Protein AF-A0A8H7GVS6-F1 (afdb_monomer)

Structure (mmCIF, N/CA/C/O backbone):
data_AF-A0A8H7GVS6-F1
#
_entry.id   AF-A0A8H7GVS6-F1
#
loop_
_atom_site.group_PDB
_atom_site.id
_atom_site.type_symbol
_atom_site.label_atom_id
_atom_site.label_alt_id
_atom_site.label_comp_id
_atom_site.label_asym_id
_atom_site.label_entity_id
_atom_site.label_seq_id
_atom_site.pdbx_PDB_ins_code
_atom_site.Cartn_x
_atom_site.Cartn_y
_atom_site.Cartn_z
_atom_site.occupancy
_atom_site.B_iso_or_equiv
_atom_site.auth_seq_id
_atom_site.auth_comp_id
_atom_site.auth_asym_id
_atom_site.auth_atom_id
_atom_site.pdbx_PDB_model_num
ATOM 1 N N . MET A 1 1 ? -31.051 3.381 -13.569 1.00 32.22 1 MET A N 1
ATOM 2 C CA . MET A 1 1 ? -29.712 3.856 -13.158 1.00 32.22 1 MET A CA 1
ATOM 3 C C . MET A 1 1 ? -29.389 3.150 -11.862 1.00 32.22 1 MET A C 1
ATOM 5 O O . MET A 1 1 ? -30.072 3.354 -10.869 1.00 32.22 1 MET A O 1
ATOM 9 N N . ASN A 1 2 ? -28.486 2.180 -11.965 1.00 41.03 2 ASN A N 1
ATOM 10 C CA . ASN A 1 2 ? -28.251 1.143 -10.971 1.00 41.03 2 ASN A CA 1
ATOM 11 C C . ASN A 1 2 ? -27.490 1.730 -9.788 1.00 41.03 2 ASN A C 1
ATOM 13 O O . ASN A 1 2 ? -26.269 1.827 -9.841 1.00 41.03 2 ASN A O 1
ATOM 17 N N . SER A 1 3 ? -28.209 2.087 -8.725 1.00 43.69 3 SER A N 1
ATOM 18 C CA . SER A 1 3 ? -27.584 2.165 -7.409 1.00 43.69 3 SER A CA 1
ATOM 19 C C . SER A 1 3 ? -26.985 0.782 -7.140 1.00 43.69 3 SER A C 1
ATOM 21 O O . SER A 1 3 ? -27.691 -0.231 -7.218 1.00 43.69 3 SER A O 1
ATOM 23 N N . SER A 1 4 ? -25.666 0.710 -6.981 1.00 57.22 4 SER A N 1
ATOM 24 C CA . SER A 1 4 ? -24.998 -0.445 -6.394 1.00 57.22 4 SER A CA 1
ATOM 25 C C . SER A 1 4 ? -25.657 -0.672 -5.040 1.00 57.22 4 SER A C 1
ATOM 27 O O . SER A 1 4 ? -25.576 0.208 -4.183 1.00 57.22 4 SER A O 1
ATOM 29 N N . ASP A 1 5 ? -26.380 -1.779 -4.876 1.00 66.31 5 ASP A N 1
ATOM 30 C CA . ASP A 1 5 ? -27.101 -2.036 -3.636 1.00 66.31 5 ASP A CA 1
ATOM 31 C C . ASP A 1 5 ? -26.102 -2.054 -2.488 1.00 66.31 5 ASP A C 1
ATOM 33 O O . ASP A 1 5 ? -25.291 -2.974 -2.374 1.00 66.31 5 ASP A O 1
ATOM 37 N N . TYR A 1 6 ? -26.167 -1.029 -1.639 1.00 75.25 6 TYR A N 1
ATOM 38 C CA . TYR A 1 6 ? -25.319 -0.896 -0.458 1.00 75.25 6 TYR A CA 1
ATOM 39 C C . TYR A 1 6 ? -25.361 -2.169 0.403 1.00 75.25 6 TYR A C 1
ATOM 41 O O . TYR A 1 6 ? -24.390 -2.520 1.060 1.00 75.25 6 TYR A O 1
ATOM 49 N N . ARG A 1 7 ? -26.476 -2.909 0.356 1.00 76.19 7 ARG A N 1
ATOM 50 C CA . ARG A 1 7 ? -26.654 -4.189 1.050 1.00 76.19 7 ARG A CA 1
ATOM 51 C C . ARG A 1 7 ? -25.765 -5.298 0.484 1.00 76.19 7 ARG A C 1
ATOM 53 O O . ARG A 1 7 ? -25.192 -6.057 1.256 1.00 76.19 7 ARG A O 1
ATOM 60 N N . VAL A 1 8 ? -25.621 -5.380 -0.840 1.00 82.06 8 VAL A N 1
ATOM 61 C CA . VAL A 1 8 ? -24.754 -6.372 -1.500 1.00 82.06 8 VAL A CA 1
ATOM 62 C C . VAL A 1 8 ? -23.295 -6.083 -1.171 1.00 82.06 8 VAL A C 1
ATOM 64 O O . VAL A 1 8 ? -22.562 -6.985 -0.770 1.00 82.06 8 VAL A O 1
ATOM 67 N N . THR A 1 9 ? -22.880 -4.819 -1.280 1.00 83.06 9 THR A N 1
ATOM 68 C CA . THR A 1 9 ? -21.511 -4.420 -0.940 1.00 83.06 9 THR A CA 1
ATOM 69 C C . THR A 1 9 ? -21.231 -4.573 0.551 1.00 83.06 9 THR A C 1
ATOM 71 O O . THR A 1 9 ? -20.144 -5.026 0.895 1.00 83.06 9 THR A O 1
ATOM 74 N N . ALA A 1 10 ? -22.189 -4.289 1.437 1.00 83.88 10 ALA A N 1
ATOM 75 C CA . ALA A 1 10 ? -22.044 -4.507 2.876 1.00 83.88 10 ALA A CA 1
ATOM 76 C C . ALA A 1 10 ? -21.877 -5.993 3.224 1.00 83.88 10 ALA A C 1
ATOM 78 O O . ALA A 1 10 ? -20.929 -6.335 3.922 1.00 83.88 10 ALA A O 1
ATOM 79 N N . LEU A 1 11 ? -22.722 -6.878 2.681 1.00 85.44 11 LEU A N 1
ATOM 80 C CA . LEU A 1 11 ? -22.615 -8.324 2.914 1.00 85.44 11 LEU A CA 1
ATOM 81 C C . LEU A 1 11 ? -21.298 -8.900 2.383 1.00 85.44 11 LEU A C 1
ATOM 83 O O . LEU A 1 11 ? -20.668 -9.715 3.050 1.00 85.44 11 LEU A O 1
ATOM 87 N N . LEU A 1 12 ? -20.860 -8.469 1.197 1.00 87.19 12 LEU A N 1
ATOM 88 C CA . LEU A 1 12 ? -19.570 -8.882 0.641 1.00 87.19 12 LEU A CA 1
ATOM 89 C C . LEU A 1 12 ? -18.402 -8.356 1.476 1.00 87.19 12 LEU A C 1
ATOM 91 O O . LEU A 1 12 ? -17.463 -9.098 1.737 1.00 87.19 12 LEU A O 1
ATOM 95 N N . THR A 1 13 ? -18.469 -7.102 1.922 1.00 89.38 13 THR A N 1
ATOM 96 C CA . THR A 1 13 ? -17.425 -6.499 2.764 1.00 89.38 13 THR A CA 1
ATOM 97 C C . THR A 1 13 ? -17.342 -7.194 4.118 1.00 89.38 13 THR A C 1
ATOM 99 O O . THR A 1 13 ? -16.250 -7.456 4.611 1.00 89.38 13 THR A O 1
ATOM 102 N N . GLU A 1 14 ? -18.485 -7.544 4.703 1.00 89.06 14 GLU A N 1
ATOM 103 C CA . GLU A 1 14 ? -18.545 -8.312 5.942 1.00 89.06 14 GLU A CA 1
ATOM 104 C C . GLU A 1 14 ? -17.988 -9.728 5.751 1.00 89.06 14 GLU A C 1
ATOM 106 O O . GLU A 1 14 ? -17.218 -10.207 6.580 1.00 89.06 14 GLU A O 1
ATOM 111 N N . HIS A 1 15 ? -18.321 -10.385 4.636 1.00 88.19 15 HIS A N 1
ATOM 112 C CA . HIS A 1 15 ? -17.816 -11.719 4.327 1.00 88.19 15 HIS A CA 1
ATOM 113 C C . HIS A 1 15 ? -16.299 -11.756 4.121 1.00 88.19 15 HIS A C 1
ATOM 115 O O . HIS A 1 15 ? -15.624 -12.651 4.627 1.00 88.19 15 HIS A O 1
ATOM 121 N N . LEU A 1 16 ? -15.780 -10.809 3.339 1.00 88.75 16 LEU A N 1
ATOM 122 C CA . LEU A 1 16 ? -14.371 -10.740 2.960 1.00 88.75 16 LEU A CA 1
ATOM 123 C C . LEU A 1 16 ? -13.507 -10.123 4.069 1.00 88.75 16 LEU A C 1
ATOM 125 O O . LEU A 1 16 ? -12.308 -10.380 4.128 1.00 88.75 16 LEU A O 1
ATOM 129 N N . GLY A 1 17 ? -14.102 -9.312 4.947 1.00 90.19 17 GLY A N 1
ATOM 130 C CA . GLY A 1 17 ? -13.394 -8.518 5.953 1.00 90.19 17 GLY A CA 1
ATOM 131 C C . GLY A 1 17 ? -12.725 -7.256 5.391 1.00 90.19 17 GLY A C 1
ATOM 132 O O . GLY A 1 17 ? -12.096 -6.511 6.138 1.00 90.19 17 GLY A O 1
ATOM 133 N N . PHE A 1 18 ? -12.861 -7.001 4.090 1.00 90.88 18 PHE A N 1
ATOM 134 C CA . PHE A 1 18 ? -12.362 -5.823 3.387 1.00 90.88 18 PHE A CA 1
ATOM 135 C C . PHE A 1 18 ? -13.291 -5.492 2.213 1.00 90.88 18 PHE A C 1
ATOM 137 O O . PHE A 1 18 ? -14.080 -6.329 1.769 1.00 90.88 18 PHE A O 1
ATOM 144 N N . ALA A 1 19 ? -13.219 -4.261 1.704 1.00 89.25 19 ALA A N 1
ATOM 145 C CA . ALA A 1 19 ? -14.061 -3.845 0.590 1.00 89.25 19 ALA A CA 1
ATOM 146 C C . ALA A 1 19 ? -13.620 -4.545 -0.713 1.00 89.25 19 ALA A C 1
ATOM 148 O O . ALA A 1 19 ? -12.434 -4.507 -1.035 1.00 89.25 19 ALA A O 1
ATOM 149 N N . PRO A 1 20 ? -14.541 -5.116 -1.514 1.00 88.12 20 PRO A N 1
ATOM 150 C CA . PRO A 1 20 ? -14.215 -5.755 -2.795 1.00 88.12 20 PRO A CA 1
ATOM 151 C C . PRO A 1 20 ? -13.340 -4.908 -3.732 1.00 88.12 20 PRO A C 1
ATOM 153 O O . PRO A 1 20 ? -12.477 -5.448 -4.417 1.00 88.12 20 PRO A O 1
ATOM 156 N N . LEU A 1 21 ? -13.538 -3.584 -3.723 1.00 89.69 21 LEU A N 1
ATOM 157 C CA . LEU A 1 21 ? -12.748 -2.631 -4.506 1.00 89.69 21 LEU A CA 1
ATOM 158 C C . LEU A 1 21 ? -11.259 -2.661 -4.124 1.00 89.69 21 LEU A C 1
ATOM 160 O O . LEU A 1 21 ? -10.405 -2.651 -5.000 1.00 89.69 21 LEU A O 1
ATOM 164 N N . THR A 1 22 ? -10.947 -2.819 -2.834 1.00 92.81 22 THR A N 1
ATOM 165 C CA . THR A 1 22 ? -9.567 -2.870 -2.332 1.00 92.81 22 THR A CA 1
ATOM 166 C C . THR A 1 22 ? -8.775 -4.028 -2.935 1.00 92.81 22 THR A C 1
ATOM 168 O O . THR A 1 22 ? -7.603 -3.859 -3.251 1.00 92.81 22 THR A O 1
ATOM 171 N N . LEU A 1 23 ? -9.403 -5.190 -3.152 1.00 92.00 23 LEU A N 1
ATOM 172 C CA . LEU A 1 23 ? -8.735 -6.321 -3.804 1.00 92.00 23 LEU A CA 1
ATOM 173 C C . LEU A 1 23 ? -8.336 -5.984 -5.242 1.00 92.00 23 LEU A C 1
ATOM 175 O O . LEU A 1 23 ? -7.246 -6.342 -5.682 1.00 92.00 23 LEU A O 1
ATOM 179 N N . VAL A 1 24 ? -9.227 -5.323 -5.979 1.00 93.25 24 VAL A N 1
ATOM 180 C CA . VAL A 1 24 ? -8.963 -4.936 -7.365 1.00 93.25 24 VAL A CA 1
ATOM 181 C C . VAL A 1 24 ? -7.849 -3.891 -7.414 1.00 93.25 24 VAL A C 1
ATOM 183 O O . VAL A 1 24 ? -6.899 -4.068 -8.176 1.00 93.25 24 VAL A O 1
ATOM 186 N N . ASP A 1 25 ? -7.905 -2.882 -6.542 1.00 94.50 25 ASP A N 1
ATOM 187 C CA . ASP A 1 25 ? -6.867 -1.854 -6.421 1.00 94.50 25 ASP A CA 1
ATOM 188 C C . ASP A 1 25 ? -5.493 -2.469 -6.114 1.00 94.50 25 ASP A C 1
ATOM 190 O O . ASP A 1 25 ? -4.489 -2.117 -6.732 1.00 94.50 25 ASP A O 1
ATOM 194 N N . GLU A 1 26 ? -5.420 -3.420 -5.177 1.00 95.94 26 GLU A N 1
ATOM 195 C CA . GLU A 1 26 ? -4.172 -4.114 -4.844 1.00 95.94 26 GLU A CA 1
ATOM 196 C C . GLU A 1 26 ? -3.611 -4.911 -6.028 1.00 95.94 26 GLU A C 1
ATOM 198 O O . GLU A 1 26 ? -2.398 -4.892 -6.257 1.00 95.94 26 GLU A O 1
ATOM 203 N N . VAL A 1 27 ? -4.470 -5.569 -6.813 1.00 94.50 27 VAL A N 1
ATOM 204 C CA . VAL A 1 27 ? -4.053 -6.290 -8.025 1.00 94.50 27 VAL A CA 1
ATOM 205 C C . VAL A 1 27 ? -3.505 -5.324 -9.076 1.00 94.50 27 VAL A C 1
ATOM 207 O O . VAL A 1 27 ? -2.429 -5.577 -9.618 1.00 94.50 27 VAL A O 1
ATOM 210 N N . ILE A 1 28 ? -4.193 -4.209 -9.338 1.00 93.19 28 ILE A N 1
ATOM 211 C CA . ILE A 1 28 ? -3.740 -3.188 -10.297 1.00 93.19 28 ILE A CA 1
ATOM 212 C C . ILE A 1 28 ? -2.387 -2.614 -9.855 1.00 93.19 28 ILE A C 1
ATOM 214 O O . ILE A 1 28 ? -1.436 -2.572 -10.638 1.00 93.19 28 ILE A O 1
ATOM 218 N N . ASN A 1 29 ? -2.251 -2.268 -8.574 1.00 93.75 29 ASN A N 1
ATOM 219 C CA . ASN A 1 29 ? -1.001 -1.766 -8.007 1.00 93.75 29 ASN A CA 1
ATOM 220 C C . ASN A 1 29 ? 0.149 -2.778 -8.128 1.00 93.75 29 ASN A C 1
ATOM 222 O O . ASN A 1 29 ? 1.278 -2.405 -8.457 1.00 93.75 29 ASN A O 1
ATOM 226 N N . ALA A 1 30 ? -0.119 -4.063 -7.884 1.00 96.44 30 ALA A N 1
ATOM 227 C CA . ALA A 1 30 ? 0.876 -5.119 -8.030 1.00 96.44 30 ALA A CA 1
ATOM 228 C C . ALA A 1 30 ? 1.339 -5.273 -9.486 1.00 96.44 30 ALA A C 1
ATOM 230 O O . ALA A 1 30 ? 2.539 -5.395 -9.736 1.00 96.44 30 ALA A O 1
ATOM 231 N N . VAL A 1 31 ? 0.412 -5.225 -10.445 1.00 94.56 31 VAL A N 1
ATOM 232 C CA . VAL A 1 31 ? 0.726 -5.319 -11.877 1.00 94.56 31 VAL A CA 1
ATOM 233 C C . VAL A 1 31 ? 1.542 -4.118 -12.340 1.00 94.56 31 VAL A C 1
ATOM 235 O O . VAL A 1 31 ? 2.575 -4.313 -12.978 1.00 94.56 31 VAL A O 1
ATOM 238 N N . ASN A 1 32 ? 1.160 -2.902 -11.947 1.00 91.69 32 ASN A N 1
ATOM 239 C CA . ASN A 1 32 ? 1.918 -1.693 -12.269 1.00 91.69 32 ASN A CA 1
ATOM 240 C C . ASN A 1 32 ? 3.337 -1.756 -11.696 1.00 91.69 32 ASN A C 1
ATOM 242 O O . ASN A 1 32 ? 4.308 -1.478 -12.394 1.00 91.69 32 ASN A O 1
ATOM 246 N N . LYS A 1 33 ? 3.493 -2.235 -10.459 1.00 95.25 33 LYS A N 1
ATOM 247 C CA . LYS A 1 33 ? 4.818 -2.440 -9.865 1.00 95.25 33 LYS A CA 1
ATOM 248 C C . LYS A 1 33 ? 5.663 -3.456 -10.639 1.00 95.25 33 LYS A C 1
ATOM 250 O O . LYS A 1 33 ? 6.855 -3.235 -10.830 1.00 95.25 33 LYS A O 1
ATOM 255 N N . ILE A 1 34 ? 5.077 -4.576 -11.065 1.00 95.38 34 ILE A N 1
ATOM 256 C CA . ILE A 1 34 ? 5.784 -5.582 -11.875 1.00 95.38 34 ILE A CA 1
ATOM 257 C C . ILE A 1 34 ? 6.192 -4.990 -13.225 1.00 95.38 34 ILE A C 1
ATOM 259 O O . ILE A 1 34 ? 7.304 -5.247 -13.681 1.00 95.38 34 ILE A O 1
ATOM 263 N N . MET A 1 35 ? 5.317 -4.194 -13.837 1.00 93.81 35 MET A N 1
ATOM 264 C CA . MET A 1 35 ? 5.564 -3.533 -15.111 1.00 93.81 35 MET A CA 1
ATOM 265 C C . MET A 1 35 ? 6.797 -2.623 -15.031 1.00 93.81 35 MET A C 1
ATOM 267 O O . MET A 1 35 ? 7.756 -2.854 -15.765 1.00 93.81 35 MET A O 1
ATOM 271 N N . TYR A 1 36 ? 6.820 -1.676 -14.086 1.00 93.00 36 TYR A N 1
ATOM 272 C CA . TYR A 1 36 ? 7.956 -0.765 -13.904 1.00 93.00 36 TYR A CA 1
ATOM 273 C C . TYR A 1 36 ? 9.249 -1.516 -13.573 1.00 93.00 36 TYR A C 1
ATOM 275 O O . TYR A 1 36 ? 10.266 -1.313 -14.228 1.00 93.00 36 TYR A O 1
ATOM 283 N N . ASN A 1 37 ? 9.195 -2.489 -12.657 1.00 94.94 37 ASN A N 1
ATOM 284 C CA . ASN A 1 37 ? 10.363 -3.315 -12.339 1.00 94.94 37 ASN A CA 1
ATOM 285 C C . ASN A 1 37 ? 10.903 -4.072 -13.567 1.00 94.94 37 ASN A C 1
ATOM 287 O O . ASN A 1 37 ? 12.108 -4.304 -13.675 1.00 94.94 37 ASN A O 1
ATOM 291 N N . CYS A 1 38 ? 10.022 -4.519 -14.468 1.00 94.44 38 CYS A N 1
ATOM 292 C CA . CYS A 1 38 ? 10.429 -5.204 -15.688 1.00 94.44 38 CYS A CA 1
ATOM 293 C C . CYS A 1 38 ? 11.112 -4.246 -16.667 1.00 94.44 38 CYS A C 1
ATOM 295 O O . CYS A 1 38 ? 12.083 -4.650 -17.306 1.00 94.44 38 CYS A O 1
ATOM 297 N N . PHE A 1 39 ? 10.630 -3.006 -16.781 1.00 92.06 39 PHE A N 1
ATOM 298 C CA . PHE A 1 39 ? 11.246 -1.988 -17.630 1.00 92.06 39 PHE A CA 1
ATOM 299 C C . PHE A 1 39 ? 12.616 -1.563 -17.115 1.00 92.06 39 PHE A C 1
ATOM 301 O O . PHE A 1 39 ? 13.572 -1.609 -17.885 1.00 92.06 39 PHE A O 1
ATOM 308 N N . ASP A 1 40 ? 12.750 -1.317 -15.813 1.00 92.6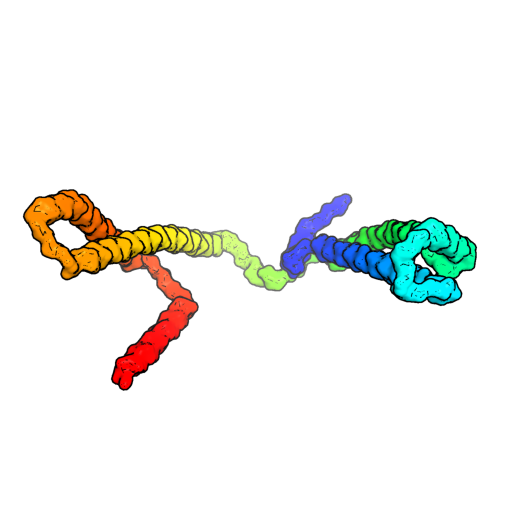9 40 ASP A N 1
ATOM 309 C CA . ASP A 1 40 ? 14.044 -1.022 -15.187 1.00 92.69 40 ASP A CA 1
ATOM 310 C C . ASP A 1 40 ? 15.057 -2.154 -15.439 1.00 92.69 40 ASP A C 1
ATOM 312 O O . ASP A 1 40 ? 16.232 -1.936 -15.761 1.00 92.69 40 ASP A O 1
ATOM 316 N N . ALA A 1 41 ? 14.601 -3.406 -15.314 1.00 94.88 41 ALA A N 1
ATOM 317 C CA . ALA A 1 41 ? 15.425 -4.580 -15.576 1.00 94.88 41 ALA A CA 1
ATOM 318 C C . ALA A 1 41 ? 15.791 -4.720 -17.063 1.00 94.88 41 ALA A C 1
ATOM 320 O O . ALA A 1 41 ? 16.926 -5.095 -17.376 1.00 94.88 41 ALA A O 1
ATOM 321 N N . LEU A 1 42 ? 14.859 -4.419 -17.972 1.00 93.69 42 LEU A N 1
ATOM 322 C CA . LEU A 1 42 ? 15.077 -4.445 -19.418 1.00 93.69 42 LEU A CA 1
ATOM 323 C C . LEU A 1 42 ? 16.097 -3.383 -19.839 1.00 93.69 42 LEU A C 1
ATOM 325 O O . LEU A 1 42 ? 17.056 -3.708 -20.538 1.00 93.69 42 LEU A O 1
ATOM 329 N N . GLU A 1 43 ? 15.941 -2.150 -19.366 1.00 91.56 43 GLU A N 1
ATOM 330 C CA . GLU A 1 43 ? 16.863 -1.043 -19.623 1.00 91.56 43 GLU A CA 1
ATOM 331 C C . GLU A 1 43 ? 18.267 -1.367 -19.098 1.00 91.56 43 GLU A C 1
ATOM 333 O O . GLU A 1 43 ? 19.262 -1.261 -19.819 1.00 91.56 43 GLU A O 1
ATOM 338 N N . THR A 1 44 ? 18.354 -1.879 -17.867 1.00 93.31 44 THR A N 1
ATOM 339 C CA . THR A 1 44 ? 19.619 -2.335 -17.278 1.00 93.31 44 THR A CA 1
ATOM 340 C C . THR A 1 44 ? 20.265 -3.445 -18.113 1.00 93.31 44 THR A C 1
ATOM 342 O O . THR A 1 44 ? 21.486 -3.474 -18.286 1.00 93.31 44 THR A O 1
ATOM 345 N N . PHE A 1 45 ? 19.472 -4.388 -18.625 1.00 94.38 45 PHE A N 1
ATOM 346 C CA . PHE A 1 45 ? 19.964 -5.482 -19.459 1.00 94.38 45 PHE A CA 1
ATOM 347 C C . PHE A 1 45 ? 20.487 -4.989 -20.815 1.00 94.38 45 PHE A C 1
ATOM 349 O O . PHE A 1 45 ? 21.565 -5.412 -21.240 1.00 94.38 45 PHE A O 1
ATOM 356 N N . LEU A 1 46 ? 19.759 -4.085 -21.476 1.00 92.25 46 LEU A N 1
ATOM 357 C CA . LEU A 1 46 ? 20.162 -3.499 -22.756 1.00 92.25 46 LEU A CA 1
ATOM 358 C C . LEU A 1 46 ? 21.434 -2.658 -22.607 1.00 92.25 46 LEU A C 1
ATOM 360 O O . LEU A 1 46 ? 22.366 -2.834 -23.392 1.00 92.25 46 LEU A O 1
ATOM 364 N N . THR A 1 47 ? 21.534 -1.851 -21.548 1.00 90.44 47 THR A N 1
ATOM 365 C CA . THR A 1 47 ? 22.738 -1.063 -21.246 1.00 90.44 47 THR A CA 1
ATOM 366 C C . THR A 1 47 ? 23.945 -1.963 -20.984 1.00 90.44 47 THR A C 1
ATOM 368 O O . THR A 1 47 ? 24.983 -1.789 -21.616 1.00 90.44 47 THR A O 1
ATOM 371 N N . LYS A 1 48 ? 23.801 -3.020 -20.171 1.00 92.06 48 LYS A N 1
ATOM 372 C CA . LYS A 1 48 ? 24.881 -4.005 -19.953 1.00 92.06 48 LYS A CA 1
ATOM 373 C C . LYS A 1 48 ? 25.321 -4.692 -21.243 1.00 92.06 48 LYS A C 1
ATOM 375 O O . LYS A 1 48 ? 26.505 -4.969 -21.432 1.00 92.06 48 LYS A O 1
ATOM 380 N N . ARG A 1 49 ? 24.373 -5.007 -22.129 1.00 90.50 49 ARG A N 1
ATOM 381 C CA . ARG A 1 49 ? 24.675 -5.623 -23.425 1.00 90.50 49 ARG A CA 1
ATOM 382 C C . ARG A 1 49 ? 25.435 -4.659 -24.334 1.00 90.50 49 ARG A C 1
ATOM 384 O O . ARG A 1 49 ? 26.386 -5.094 -24.981 1.00 90.50 49 ARG A O 1
ATOM 391 N N . ARG A 1 50 ? 25.048 -3.383 -24.347 1.00 87.69 50 ARG A N 1
ATOM 392 C CA . ARG A 1 50 ? 25.753 -2.312 -25.057 1.00 87.69 50 ARG A CA 1
ATOM 393 C C . ARG A 1 50 ? 27.173 -2.132 -24.520 1.00 87.69 50 ARG A C 1
ATOM 395 O O . ARG A 1 50 ? 28.118 -2.129 -25.300 1.00 87.69 50 ARG A O 1
ATOM 402 N N . ASP A 1 51 ? 27.345 -2.081 -23.202 1.00 87.62 51 ASP A N 1
ATOM 403 C CA . ASP A 1 51 ? 28.664 -1.948 -22.574 1.00 87.62 51 ASP A CA 1
ATOM 404 C C . ASP A 1 51 ? 29.569 -3.138 -22.939 1.00 87.62 51 ASP A C 1
ATOM 406 O O . ASP A 1 51 ? 30.730 -2.963 -23.298 1.00 87.62 51 ASP A O 1
ATOM 410 N N . ALA A 1 52 ? 29.023 -4.357 -22.988 1.00 88.06 52 ALA A N 1
ATOM 411 C CA . ALA A 1 52 ? 29.762 -5.527 -23.463 1.00 88.06 52 ALA A CA 1
ATOM 412 C C . ALA A 1 52 ? 30.153 -5.457 -24.957 1.00 88.06 52 ALA A C 1
ATOM 414 O O . ALA A 1 52 ? 31.139 -6.087 -25.351 1.00 88.06 52 ALA A O 1
ATOM 415 N N . GLN A 1 53 ? 29.404 -4.733 -25.801 1.00 85.81 53 GLN A N 1
ATOM 416 C CA . GLN A 1 53 ? 29.790 -4.456 -27.194 1.00 85.81 53 GLN A CA 1
ATOM 417 C C . GLN A 1 53 ? 30.909 -3.410 -27.258 1.00 85.81 53 GLN A C 1
ATOM 419 O O . GLN A 1 53 ? 31.893 -3.622 -27.967 1.00 85.81 53 GLN A O 1
ATOM 424 N N . LEU A 1 54 ? 30.810 -2.343 -26.462 1.00 83.31 54 LEU A N 1
ATOM 425 C CA . LEU A 1 54 ? 31.853 -1.322 -26.324 1.00 83.31 54 LEU A CA 1
ATOM 426 C C . LEU A 1 54 ? 33.182 -1.937 -25.860 1.00 83.31 54 LEU A C 1
ATOM 428 O O . LEU A 1 54 ? 34.221 -1.683 -26.461 1.00 83.31 54 LEU A O 1
ATOM 432 N N . GLU A 1 55 ? 33.151 -2.829 -24.870 1.00 83.56 55 GLU A N 1
ATOM 433 C CA . GLU A 1 55 ? 34.342 -3.537 -24.379 1.00 83.56 55 GLU A CA 1
ATOM 434 C C . GLU A 1 55 ? 34.949 -4.508 -25.405 1.00 83.56 55 GLU A C 1
ATOM 436 O O . GLU A 1 55 ? 36.147 -4.794 -25.378 1.00 83.56 55 GLU A O 1
ATOM 441 N N . LYS A 1 56 ? 34.155 -5.050 -26.337 1.00 83.38 56 LYS A N 1
ATOM 442 C CA . LYS A 1 56 ? 34.700 -5.825 -27.466 1.00 83.38 56 LYS A CA 1
ATOM 443 C C . LYS A 1 56 ? 35.410 -4.914 -28.460 1.00 83.38 56 LYS A C 1
ATOM 445 O O . LYS A 1 56 ? 36.544 -5.203 -28.821 1.00 83.38 56 LYS A O 1
ATOM 450 N N . LEU A 1 57 ? 34.801 -3.784 -28.816 1.00 79.25 57 LEU A N 1
ATOM 451 C CA . LEU A 1 57 ? 35.422 -2.804 -29.707 1.00 79.25 57 LEU A CA 1
ATOM 452 C C . LEU A 1 57 ? 36.697 -2.195 -29.121 1.00 79.25 57 LEU A C 1
ATOM 454 O O . LEU A 1 57 ? 37.656 -1.967 -29.853 1.00 79.25 57 LEU A O 1
ATOM 458 N N . ARG A 1 58 ? 36.744 -1.942 -27.809 1.00 76.00 58 ARG A N 1
ATOM 459 C CA . ARG A 1 58 ? 37.957 -1.461 -27.124 1.00 76.00 58 ARG A CA 1
ATOM 460 C C . ARG A 1 58 ? 39.109 -2.457 -27.252 1.00 76.00 58 ARG A C 1
ATOM 462 O O . ARG A 1 58 ? 40.224 -2.062 -27.594 1.00 76.00 58 ARG A O 1
ATOM 469 N N . ARG A 1 59 ? 38.815 -3.749 -27.067 1.00 76.69 59 ARG A N 1
ATOM 470 C CA . ARG A 1 59 ? 39.792 -4.837 -27.214 1.00 76.69 59 ARG A CA 1
ATOM 471 C C . ARG A 1 59 ? 40.249 -5.038 -28.657 1.00 76.69 59 ARG A C 1
ATOM 473 O O . ARG A 1 59 ? 41.450 -5.152 -28.880 1.00 76.69 59 ARG A O 1
ATOM 480 N N . ASP A 1 60 ? 39.334 -5.023 -29.624 1.00 73.38 60 ASP A N 1
ATOM 481 C CA . ASP A 1 60 ? 39.670 -5.172 -31.049 1.00 73.38 60 ASP A CA 1
ATOM 482 C C . ASP A 1 60 ? 40.515 -3.994 -31.570 1.00 73.38 60 ASP A C 1
ATOM 484 O O . ASP A 1 60 ? 41.352 -4.167 -32.454 1.00 73.38 60 ASP A O 1
ATOM 488 N N . ASN A 1 61 ? 40.367 -2.808 -30.968 1.00 69.44 61 ASN A N 1
ATOM 489 C CA . ASN A 1 61 ? 41.173 -1.621 -31.265 1.00 69.44 61 ASN A CA 1
ATOM 490 C C . ASN A 1 61 ? 42.511 -1.552 -30.496 1.00 69.44 61 ASN A C 1
ATOM 492 O O . ASN A 1 61 ? 43.222 -0.553 -30.614 1.00 69.44 61 ASN A O 1
ATOM 496 N N . GLY A 1 62 ? 42.875 -2.589 -29.731 1.00 59.47 62 GLY A N 1
ATOM 497 C CA . GLY A 1 62 ? 44.193 -2.712 -29.096 1.00 59.47 62 GLY A CA 1
ATOM 498 C C . GLY A 1 62 ? 44.434 -1.817 -27.875 1.00 59.47 62 GLY A C 1
ATOM 499 O O . GLY A 1 62 ? 45.586 -1.638 -27.485 1.00 59.47 62 GLY A O 1
ATOM 500 N N . ILE A 1 63 ? 43.383 -1.268 -27.258 1.00 58.22 63 ILE A N 1
ATOM 501 C CA . ILE A 1 63 ? 43.489 -0.466 -26.030 1.00 58.22 63 ILE A CA 1
ATOM 502 C C . ILE A 1 63 ? 43.366 -1.427 -24.841 1.00 58.22 63 ILE A C 1
ATOM 504 O O . ILE A 1 63 ? 42.288 -1.946 -24.556 1.00 58.22 63 ILE A O 1
ATOM 508 N N . GLY A 1 64 ? 44.492 -1.740 -24.195 1.00 52.62 64 GLY A N 1
ATOM 509 C CA . GLY A 1 64 ? 44.525 -2.587 -22.999 1.00 52.62 64 GLY A CA 1
ATOM 510 C C . GLY A 1 64 ? 43.969 -1.870 -21.765 1.00 52.62 64 GLY A C 1
ATOM 511 O O . GLY A 1 64 ? 44.050 -0.649 -21.671 1.00 52.62 64 GLY A O 1
ATOM 512 N N . GLU A 1 65 ? 43.468 -2.639 -20.791 1.00 55.81 65 GLU A N 1
ATOM 513 C CA . GLU A 1 65 ? 42.832 -2.178 -19.534 1.00 55.81 65 GLU A CA 1
ATOM 514 C C . GLU A 1 65 ? 43.659 -1.172 -18.692 1.00 55.81 65 GLU A C 1
ATOM 516 O O . GLU A 1 65 ? 43.145 -0.620 -17.724 1.00 55.81 65 GLU A O 1
ATOM 521 N N . GLY A 1 66 ? 44.930 -0.925 -19.033 1.00 51.53 66 GLY A N 1
ATOM 522 C CA . GLY A 1 66 ? 45.859 -0.078 -18.280 1.00 51.53 66 GLY A CA 1
ATOM 523 C C . GLY A 1 66 ? 46.035 1.366 -18.767 1.00 51.53 66 GLY A C 1
ATOM 524 O O . GLY A 1 66 ? 46.841 2.066 -18.165 1.00 51.53 66 GLY A O 1
ATOM 525 N N . ASP A 1 67 ? 45.341 1.813 -19.821 1.00 50.22 67 ASP A N 1
ATOM 526 C CA . ASP A 1 67 ? 45.559 3.144 -20.433 1.00 50.22 67 ASP A CA 1
ATOM 527 C C . ASP A 1 67 ? 44.303 4.042 -20.418 1.00 50.22 67 ASP A C 1
ATOM 529 O O . ASP A 1 67 ? 44.035 4.808 -21.341 1.00 50.22 67 ASP A O 1
ATOM 533 N N . ALA A 1 68 ? 43.490 3.920 -19.363 1.00 53.53 68 ALA A N 1
ATOM 534 C CA . ALA A 1 68 ? 42.212 4.625 -19.214 1.00 53.53 68 ALA A CA 1
ATOM 535 C C . ALA A 1 68 ? 42.331 6.142 -18.932 1.00 53.53 68 ALA A C 1
ATOM 537 O O . ALA A 1 68 ? 41.312 6.828 -18.931 1.00 53.53 68 ALA A O 1
ATOM 538 N N . ASP A 1 69 ? 43.546 6.661 -18.711 1.00 49.38 69 ASP A N 1
ATOM 539 C CA . ASP A 1 69 ? 43.790 8.050 -18.282 1.00 49.38 69 ASP A CA 1
ATOM 540 C C . ASP A 1 69 ? 44.395 8.958 -19.373 1.00 49.38 69 ASP A C 1
ATOM 542 O O . ASP A 1 69 ? 44.605 10.150 -19.132 1.00 49.38 69 ASP A O 1
ATOM 546 N N . ILE A 1 70 ? 44.663 8.454 -20.586 1.00 49.47 70 ILE A N 1
ATOM 547 C CA . ILE A 1 70 ? 45.065 9.321 -21.705 1.00 49.47 70 ILE A CA 1
ATOM 548 C C . ILE A 1 70 ? 43.802 9.820 -22.406 1.00 49.47 70 ILE A C 1
ATOM 550 O O . ILE A 1 70 ? 43.086 9.040 -23.029 1.00 49.47 70 ILE A O 1
ATOM 554 N N . ASP A 1 71 ? 43.565 11.127 -22.279 1.00 50.16 71 ASP A N 1
ATOM 555 C CA . ASP A 1 71 ? 42.505 11.974 -22.847 1.00 50.16 71 ASP A CA 1
ATOM 556 C C . ASP A 1 71 ? 42.027 11.553 -24.259 1.00 50.16 71 ASP A C 1
ATOM 558 O O . ASP A 1 71 ? 42.400 12.113 -25.290 1.00 50.16 71 ASP A O 1
ATOM 562 N N . THR A 1 72 ? 41.199 10.507 -24.294 1.00 51.19 72 THR A N 1
ATOM 563 C CA . THR A 1 72 ? 40.625 9.862 -25.484 1.00 51.19 72 THR A CA 1
ATOM 564 C C . THR A 1 72 ? 39.119 10.093 -25.570 1.00 51.19 72 THR A C 1
ATOM 566 O O . THR A 1 72 ? 38.467 9.484 -26.413 1.00 51.19 72 THR A O 1
ATOM 569 N N . ASN A 1 73 ? 38.554 10.994 -24.756 1.00 53.19 73 ASN A N 1
ATOM 570 C CA . ASN A 1 73 ? 37.112 11.253 -24.738 1.00 53.19 73 ASN A CA 1
ATOM 571 C C . ASN A 1 73 ? 36.592 11.703 -26.114 1.00 53.19 73 ASN A C 1
ATOM 573 O O . ASN A 1 73 ? 35.599 11.168 -26.587 1.00 53.19 73 ASN A O 1
ATOM 577 N N . GLY A 1 74 ? 37.306 12.587 -26.823 1.00 54.75 74 GLY A N 1
ATOM 578 C CA . GLY A 1 74 ? 36.880 13.035 -28.158 1.00 54.75 74 GLY A CA 1
ATOM 579 C C . GLY A 1 74 ? 37.044 11.986 -29.269 1.00 54.75 74 GLY A C 1
ATOM 580 O O . GLY A 1 74 ? 36.172 11.835 -30.118 1.00 54.75 74 GLY A O 1
ATOM 581 N N . LEU A 1 75 ? 38.146 11.222 -29.261 1.00 50.97 75 LEU A N 1
ATOM 582 C CA . LEU A 1 75 ? 38.435 10.220 -30.300 1.00 50.97 75 LEU A CA 1
ATOM 583 C C . LEU A 1 75 ? 37.642 8.917 -30.094 1.00 50.97 75 LEU A C 1
ATOM 585 O O . LEU A 1 75 ? 37.331 8.222 -31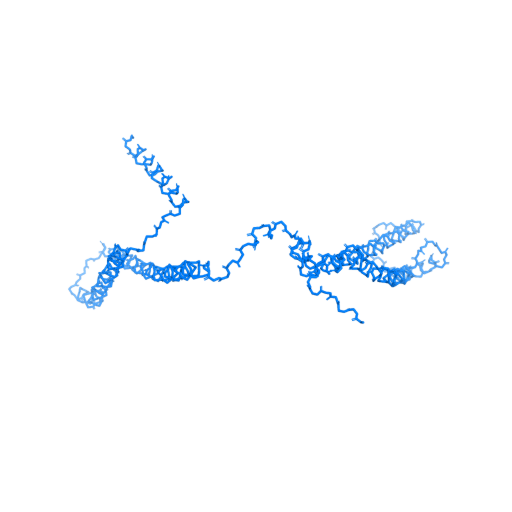.063 1.00 50.97 75 LEU A O 1
ATOM 589 N N . MET A 1 76 ? 37.321 8.565 -28.844 1.00 61.31 76 MET A N 1
ATOM 590 C CA . MET A 1 76 ? 36.384 7.482 -28.548 1.00 61.31 76 MET A CA 1
ATOM 591 C C . MET A 1 76 ? 34.963 7.871 -28.938 1.00 61.31 76 MET A C 1
ATOM 593 O O . MET A 1 76 ? 34.314 7.040 -29.558 1.00 61.31 76 MET A O 1
ATOM 597 N N . ASP A 1 77 ? 34.505 9.099 -28.682 1.00 65.06 77 ASP A N 1
ATOM 598 C CA . ASP A 1 77 ? 33.159 9.532 -29.087 1.00 65.06 77 ASP A CA 1
ATOM 599 C C . ASP A 1 77 ? 32.961 9.471 -30.612 1.00 65.06 77 ASP A C 1
ATOM 601 O O . ASP A 1 77 ? 31.943 8.956 -31.079 1.00 65.06 77 ASP A O 1
ATOM 605 N N . GLU A 1 78 ? 33.952 9.885 -31.413 1.00 67.31 78 GLU A N 1
ATOM 606 C CA . GLU A 1 78 ? 33.894 9.750 -32.879 1.00 67.31 78 GLU A CA 1
ATOM 607 C C . GLU A 1 78 ? 33.880 8.281 -33.336 1.00 67.31 78 GLU A C 1
ATOM 609 O O . GLU A 1 78 ? 33.146 7.910 -34.255 1.00 67.31 78 GLU A O 1
ATOM 614 N N . LYS A 1 79 ? 34.660 7.410 -32.684 1.00 69.44 79 LYS A N 1
ATOM 615 C CA . LYS A 1 79 ? 34.694 5.972 -33.003 1.00 69.44 79 LYS A CA 1
ATOM 616 C C . LYS A 1 79 ? 33.440 5.231 -32.547 1.00 69.44 79 LYS A C 1
ATOM 618 O O . LYS A 1 79 ? 33.027 4.302 -33.239 1.00 69.44 79 LYS A O 1
ATOM 623 N N . ILE A 1 80 ? 32.853 5.625 -31.418 1.00 70.25 80 ILE A N 1
ATOM 624 C CA . ILE A 1 80 ? 31.581 5.109 -30.905 1.00 70.25 80 ILE A CA 1
ATOM 625 C C . ILE A 1 80 ? 30.464 5.527 -31.857 1.00 70.25 80 ILE A C 1
ATOM 627 O O . ILE A 1 80 ? 29.748 4.655 -32.330 1.00 70.25 80 ILE A O 1
ATOM 631 N N . SER A 1 81 ? 30.410 6.800 -32.254 1.00 74.12 81 SER A N 1
ATOM 632 C CA . SER A 1 81 ? 29.438 7.300 -33.238 1.00 74.12 81 SER A CA 1
ATOM 633 C C . SER A 1 81 ? 29.563 6.567 -34.581 1.00 74.12 81 SER A C 1
ATOM 635 O O . SER A 1 81 ? 28.576 6.112 -35.150 1.00 74.12 81 SER A O 1
ATOM 637 N N . ALA A 1 82 ? 30.790 6.340 -35.063 1.00 76.62 82 ALA A N 1
ATOM 638 C CA . ALA A 1 82 ? 31.010 5.577 -36.291 1.00 76.62 82 ALA A CA 1
ATOM 639 C C . ALA A 1 82 ? 30.657 4.079 -36.147 1.00 76.62 82 ALA A C 1
ATOM 641 O O . ALA A 1 82 ? 30.290 3.439 -37.131 1.00 76.62 82 ALA A O 1
ATOM 642 N N . ALA A 1 83 ? 30.802 3.488 -34.956 1.00 73.25 83 ALA A N 1
ATOM 643 C CA . ALA A 1 83 ? 30.402 2.105 -34.675 1.00 73.25 83 ALA A CA 1
ATOM 644 C C . ALA A 1 83 ? 28.879 1.958 -34.505 1.00 73.25 83 ALA A C 1
ATOM 646 O O . ALA A 1 83 ? 28.323 0.923 -34.878 1.00 73.25 83 ALA A O 1
ATOM 647 N N . GLU A 1 84 ? 28.210 2.995 -33.999 1.00 77.44 84 GLU A N 1
ATOM 648 C CA . GLU A 1 84 ? 26.752 3.122 -33.973 1.00 77.44 84 GLU A CA 1
ATOM 649 C C . GLU A 1 84 ? 26.193 3.197 -35.405 1.00 77.44 84 GLU A C 1
ATOM 651 O O . GLU A 1 84 ? 25.301 2.425 -35.751 1.00 77.44 84 GLU A O 1
ATOM 656 N N . GLU A 1 85 ? 26.786 4.007 -36.290 1.00 73.75 85 GLU A N 1
ATOM 657 C CA . GLU A 1 85 ? 26.385 4.087 -37.708 1.00 73.75 85 GLU A CA 1
ATOM 658 C C . GLU A 1 85 ? 26.618 2.780 -38.489 1.00 73.75 85 GLU A C 1
ATOM 660 O O . GLU A 1 85 ? 25.863 2.454 -39.408 1.00 73.75 85 GLU A O 1
ATOM 665 N N . ARG A 1 86 ? 27.647 2.001 -38.124 1.00 77.50 86 ARG A N 1
ATOM 666 C CA . ARG A 1 86 ? 27.917 0.672 -38.709 1.00 77.50 86 ARG A CA 1
ATOM 667 C C . ARG A 1 86 ? 27.058 -0.451 -38.111 1.00 77.50 86 ARG A C 1
ATOM 669 O O . ARG A 1 86 ? 27.091 -1.565 -38.634 1.00 77.50 86 ARG A O 1
ATOM 676 N N . GLY A 1 87 ? 26.300 -0.186 -37.043 1.00 75.88 87 GLY A N 1
ATOM 677 C CA . GLY A 1 87 ? 25.459 -1.173 -36.355 1.00 75.88 87 GLY A CA 1
ATOM 678 C C . GLY A 1 87 ? 26.222 -2.172 -35.473 1.00 75.88 87 GLY A C 1
ATOM 679 O O . GLY A 1 87 ? 25.692 -3.230 -35.133 1.00 75.88 87 GLY A O 1
ATOM 680 N N . GLU A 1 88 ? 27.469 -1.871 -35.103 1.00 76.75 88 GLU A N 1
ATOM 681 C CA . GLU A 1 88 ? 28.293 -2.709 -34.216 1.00 76.75 88 GLU A CA 1
ATOM 682 C C . GLU A 1 88 ? 27.886 -2.541 -32.736 1.00 76.75 88 GLU A C 1
ATOM 684 O O . GLU A 1 88 ? 27.970 -3.491 -31.945 1.00 76.75 88 GLU A O 1
ATOM 689 N N . VAL A 1 89 ? 27.397 -1.348 -32.375 1.00 80.50 89 VAL A N 1
ATOM 690 C CA . VAL A 1 89 ? 26.905 -0.968 -31.040 1.00 80.50 89 VAL A CA 1
ATOM 691 C C . VAL A 1 89 ? 25.524 -0.343 -31.173 1.00 80.50 89 VAL A C 1
ATOM 693 O O . VAL A 1 89 ? 25.272 0.415 -32.103 1.00 80.50 89 VAL A O 1
ATOM 696 N N . PHE A 1 90 ? 24.632 -0.651 -30.234 1.00 83.00 90 PHE A N 1
ATOM 697 C CA . PHE A 1 90 ? 23.323 -0.007 -30.176 1.00 83.00 90 PHE A CA 1
ATOM 698 C C . PHE A 1 90 ? 23.429 1.419 -29.608 1.00 83.00 90 PHE A C 1
ATOM 700 O O . PHE A 1 90 ? 24.007 1.575 -28.523 1.00 83.00 90 PHE A O 1
ATOM 707 N N . PRO A 1 91 ? 22.834 2.434 -30.265 1.00 86.69 91 PRO A N 1
ATOM 708 C CA . PRO A 1 91 ? 22.811 3.794 -29.743 1.00 86.69 91 PRO A CA 1
ATOM 709 C C . PRO A 1 91 ? 22.081 3.863 -28.402 1.00 86.69 91 PRO A C 1
ATOM 711 O O . PRO A 1 91 ? 20.956 3.377 -28.256 1.00 86.69 91 PRO A O 1
ATOM 714 N N . LEU A 1 92 ? 22.692 4.509 -27.408 1.00 84.38 92 LEU A N 1
ATOM 715 C CA . LEU A 1 92 ? 22.081 4.625 -26.077 1.00 84.38 92 LEU A CA 1
ATOM 716 C C . LEU A 1 92 ? 20.791 5.456 -26.107 1.00 84.38 92 LEU A C 1
ATOM 718 O O . LEU A 1 92 ? 19.809 5.091 -25.466 1.00 84.38 92 LEU A O 1
ATOM 722 N N . ALA A 1 93 ? 20.757 6.524 -26.908 1.00 87.00 93 ALA A N 1
ATOM 723 C CA . ALA A 1 93 ? 19.558 7.343 -27.081 1.00 87.00 93 ALA A CA 1
ATOM 724 C C . ALA A 1 93 ? 18.378 6.542 -27.663 1.00 87.00 93 ALA A C 1
ATOM 726 O O . ALA A 1 93 ? 17.240 6.741 -27.243 1.00 87.00 93 ALA A O 1
ATOM 727 N N . GLU A 1 94 ? 18.645 5.611 -28.582 1.00 89.75 94 GLU A N 1
ATOM 728 C CA . GLU A 1 94 ? 17.618 4.753 -29.182 1.00 89.75 94 GLU A CA 1
ATOM 729 C C . GLU A 1 94 ? 17.099 3.712 -28.183 1.00 89.75 94 GLU A C 1
ATOM 731 O O . GLU A 1 94 ? 15.893 3.485 -28.115 1.00 89.75 94 GLU A O 1
ATOM 736 N N . ILE A 1 95 ? 17.977 3.138 -27.348 1.00 89.88 95 ILE A N 1
ATOM 737 C CA . ILE A 1 95 ? 17.575 2.221 -26.269 1.00 89.88 95 ILE A CA 1
ATOM 738 C C . ILE A 1 95 ? 16.618 2.919 -25.299 1.00 89.88 95 ILE A C 1
ATOM 740 O O . ILE A 1 95 ? 15.556 2.370 -25.002 1.00 89.88 95 ILE A O 1
ATOM 744 N N . HIS A 1 96 ? 16.958 4.121 -24.824 1.00 90.94 96 HIS A N 1
ATOM 745 C CA . HIS A 1 96 ? 16.080 4.862 -23.917 1.00 90.94 96 HIS A CA 1
ATOM 746 C C . HIS A 1 96 ? 14.768 5.247 -24.603 1.00 90.94 96 HIS A C 1
ATOM 748 O O . HIS A 1 96 ? 13.700 4.999 -24.052 1.00 90.94 96 HIS A O 1
ATOM 754 N N . HIS A 1 97 ? 14.830 5.785 -25.825 1.00 92.44 97 HIS A N 1
ATOM 755 C CA . HIS A 1 97 ? 13.632 6.193 -26.557 1.00 92.44 97 HIS A CA 1
ATOM 756 C C . HIS A 1 97 ? 12.682 5.017 -26.816 1.00 92.44 97 HIS A C 1
ATOM 758 O O . HIS A 1 97 ? 11.495 5.111 -26.508 1.00 92.44 97 HIS A O 1
ATOM 764 N N . GLY A 1 98 ? 13.207 3.889 -27.303 1.00 92.38 98 GLY A N 1
ATOM 765 C CA . GLY A 1 98 ? 12.422 2.685 -27.565 1.00 92.38 98 GLY A CA 1
ATOM 766 C C . GLY A 1 98 ? 11.868 2.049 -26.291 1.00 92.38 98 GLY A C 1
ATOM 767 O O . GLY A 1 98 ? 10.733 1.574 -26.289 1.00 92.38 98 GLY A O 1
ATOM 768 N N . THR A 1 99 ? 12.624 2.080 -25.187 1.00 92.19 99 THR A N 1
ATOM 769 C CA . THR A 1 99 ? 12.138 1.586 -23.888 1.00 92.19 99 THR A CA 1
ATOM 770 C C . THR A 1 99 ? 10.991 2.455 -23.374 1.00 92.19 99 THR A C 1
ATOM 772 O O . THR A 1 99 ? 9.953 1.913 -23.005 1.00 92.19 99 THR A O 1
ATOM 775 N N . SER A 1 100 ? 11.117 3.785 -23.438 1.00 92.38 100 SER A N 1
ATOM 776 C CA . SER A 1 100 ? 10.055 4.715 -23.031 1.00 92.38 100 SER A CA 1
ATOM 777 C C . SER A 1 100 ? 8.805 4.636 -23.917 1.00 92.38 100 SER A C 1
ATOM 779 O O . SER A 1 100 ? 7.682 4.760 -23.420 1.00 92.38 100 SER A O 1
ATOM 781 N N . GLU A 1 101 ? 8.961 4.421 -25.227 1.00 94.75 101 GLU A N 1
ATOM 782 C CA . GLU A 1 101 ? 7.822 4.221 -26.130 1.00 94.75 101 GLU A CA 1
ATOM 783 C C . GLU A 1 101 ? 7.093 2.907 -25.810 1.00 94.75 101 GLU A C 1
ATOM 785 O O . GLU A 1 101 ? 5.865 2.892 -25.686 1.00 94.75 101 GLU A O 1
ATOM 790 N N . LEU A 1 102 ? 7.839 1.815 -25.595 1.00 93.88 102 LEU A N 1
ATOM 791 C CA . LEU A 1 102 ? 7.269 0.517 -25.225 1.00 93.88 102 LEU A CA 1
ATOM 792 C C . LEU A 1 102 ? 6.581 0.572 -23.857 1.00 93.88 102 LEU A C 1
ATOM 794 O O . LEU A 1 102 ? 5.495 0.014 -23.704 1.00 93.88 102 LEU A O 1
ATOM 798 N N . GLU A 1 103 ? 7.171 1.276 -22.893 1.00 93.50 103 GLU A N 1
ATOM 799 C CA . GLU A 1 103 ? 6.568 1.550 -21.590 1.00 93.50 103 GLU A CA 1
ATOM 800 C C . GLU A 1 103 ? 5.230 2.263 -21.742 1.00 93.50 103 GLU A C 1
ATOM 802 O O . GLU A 1 103 ? 4.210 1.760 -21.275 1.00 93.50 103 GLU A O 1
ATOM 807 N N . THR A 1 104 ? 5.198 3.371 -22.480 1.00 94.06 104 THR A N 1
ATOM 808 C CA . THR A 1 104 ? 3.967 4.140 -22.703 1.00 94.06 104 THR A CA 1
ATOM 809 C C . THR A 1 104 ? 2.876 3.286 -23.356 1.00 94.06 104 THR A C 1
ATOM 811 O O . THR A 1 104 ? 1.713 3.311 -22.938 1.00 94.06 104 THR A O 1
ATOM 814 N N . LEU A 1 105 ? 3.241 2.487 -24.364 1.00 94.94 105 LEU A N 1
ATOM 815 C CA . LEU A 1 105 ? 2.318 1.566 -25.026 1.00 94.94 105 LEU A CA 1
ATOM 816 C C . LEU A 1 105 ? 1.786 0.508 -24.057 1.00 94.94 105 LEU A C 1
ATOM 818 O O . LEU A 1 105 ? 0.575 0.267 -24.027 1.00 94.94 105 LEU A O 1
ATOM 822 N N . LEU A 1 106 ? 2.660 -0.103 -23.255 1.00 93.38 106 LEU A N 1
ATOM 823 C CA . LEU A 1 106 ? 2.270 -1.152 -22.322 1.00 93.38 106 LEU A CA 1
ATOM 824 C C . LEU A 1 106 ? 1.389 -0.604 -21.202 1.00 93.38 106 LEU A C 1
ATOM 826 O O . LEU A 1 106 ? 0.353 -1.205 -20.938 1.00 93.38 106 LEU A O 1
ATOM 830 N N . VAL A 1 107 ? 1.734 0.550 -20.623 1.00 91.88 107 VAL A N 1
ATOM 831 C CA . VAL A 1 107 ? 0.914 1.255 -19.625 1.00 91.88 107 VAL A CA 1
ATOM 832 C C . VAL A 1 107 ? -0.494 1.471 -20.171 1.00 91.88 107 VAL A C 1
ATOM 834 O O . VAL A 1 107 ? -1.461 1.000 -19.582 1.00 91.88 107 VAL A O 1
ATOM 837 N N . SER A 1 108 ? -0.617 2.053 -21.370 1.00 93.94 108 SER A N 1
ATOM 838 C CA . SER A 1 108 ? -1.930 2.324 -21.971 1.00 93.94 108 SER A CA 1
ATOM 839 C C . SER A 1 108 ? -2.771 1.059 -22.202 1.00 93.94 108 SER A C 1
ATOM 841 O O . SER A 1 108 ? -4.003 1.083 -22.117 1.00 93.94 108 SER A O 1
ATOM 843 N N . HIS A 1 109 ? -2.116 -0.064 -22.513 1.00 94.12 109 HIS A N 1
ATOM 844 C CA . HIS A 1 109 ? -2.790 -1.329 -22.774 1.00 94.12 109 HIS A CA 1
ATOM 845 C C . HIS A 1 109 ? -3.166 -2.060 -21.484 1.00 94.12 109 HIS A C 1
ATOM 847 O O . HIS A 1 109 ? -4.242 -2.660 -21.412 1.00 94.12 109 HIS A O 1
ATOM 853 N N . VAL A 1 110 ? -2.289 -2.005 -20.480 1.00 94.12 110 VAL A N 1
ATOM 854 C CA . VAL A 1 110 ? -2.529 -2.524 -19.135 1.00 94.12 110 VAL A CA 1
ATOM 855 C C . VAL A 1 110 ? -3.699 -1.768 -18.525 1.00 94.12 110 VAL A C 1
ATOM 857 O O . VAL A 1 110 ? -4.696 -2.420 -18.241 1.00 94.12 110 VAL A O 1
ATOM 860 N N . ASP A 1 111 ? -3.671 -0.437 -18.469 1.00 93.56 111 ASP A N 1
ATOM 861 C CA . ASP A 1 111 ? -4.765 0.373 -17.916 1.00 93.56 111 ASP A CA 1
ATOM 862 C C . ASP A 1 111 ? -6.111 0.005 -18.555 1.00 93.56 111 ASP A C 1
ATOM 864 O O . ASP A 1 111 ? -7.041 -0.430 -17.882 1.00 93.56 111 ASP A O 1
ATOM 868 N N . ARG A 1 112 ? -6.187 0.002 -19.891 1.00 95.00 112 ARG A N 1
ATOM 869 C CA . ARG A 1 112 ? -7.429 -0.328 -20.608 1.00 95.00 112 ARG A CA 1
ATOM 870 C C . ARG A 1 112 ? -7.956 -1.738 -20.321 1.00 95.00 112 ARG A C 1
ATOM 872 O O . ARG A 1 112 ? -9.169 -1.972 -20.360 1.00 95.00 112 ARG A O 1
ATOM 879 N N . ASN A 1 113 ? -7.069 -2.715 -20.162 1.00 94.88 113 ASN A N 1
ATOM 880 C CA . ASN A 1 113 ? -7.470 -4.094 -19.892 1.00 94.88 113 ASN A CA 1
ATOM 881 C C . ASN A 1 113 ? -7.803 -4.301 -18.415 1.00 94.88 113 ASN A C 1
ATOM 883 O O . ASN A 1 113 ? -8.718 -5.069 -18.112 1.00 94.88 113 ASN A O 1
ATOM 887 N N . PHE A 1 114 ? -7.110 -3.603 -17.520 1.00 95.25 114 PHE A N 1
ATOM 888 C CA . PHE A 1 114 ? -7.349 -3.670 -16.090 1.00 95.25 114 PHE A CA 1
ATOM 889 C C . PHE A 1 114 ? -8.598 -2.889 -15.665 1.00 95.25 114 PHE A C 1
ATOM 891 O O . PHE A 1 114 ? -9.326 -3.390 -14.815 1.00 95.25 114 PHE A O 1
ATOM 898 N N . ASP A 1 115 ? -8.978 -1.823 -16.374 1.00 93.88 115 ASP A N 1
ATOM 899 C CA . ASP A 1 115 ? -10.303 -1.192 -16.253 1.00 93.88 115 ASP A CA 1
ATOM 900 C C . ASP A 1 115 ? -11.429 -2.193 -16.575 1.00 93.88 115 ASP A C 1
ATOM 902 O O . ASP A 1 115 ? -12.453 -2.288 -15.895 1.00 93.88 115 ASP A O 1
ATOM 906 N N . LYS A 1 116 ? -11.256 -3.000 -17.634 1.00 94.62 116 LYS A N 1
ATOM 907 C CA . LYS A 1 116 ? -12.232 -4.048 -17.988 1.00 94.62 116 LYS A CA 1
ATOM 908 C C . LYS A 1 116 ? -12.244 -5.175 -16.969 1.00 94.62 116 LYS A C 1
ATOM 910 O O . LYS A 1 116 ? -13.305 -5.747 -16.720 1.00 94.62 116 LYS A O 1
ATOM 915 N N . PHE A 1 117 ? -11.082 -5.524 -16.428 1.00 94.56 117 PHE A N 1
ATOM 916 C CA . PHE A 1 117 ? -10.962 -6.506 -15.361 1.00 94.56 117 PHE A CA 1
ATOM 917 C C . PHE A 1 117 ? -11.685 -6.026 -14.099 1.00 94.56 117 PHE A C 1
ATOM 919 O O . PHE A 1 117 ? -12.492 -6.782 -13.562 1.00 94.56 117 PHE A O 1
ATOM 926 N N . GLU A 1 118 ? -11.488 -4.778 -13.675 1.00 93.00 118 GLU A N 1
ATOM 927 C CA . GLU A 1 118 ? -12.223 -4.158 -12.567 1.00 93.00 118 GLU A CA 1
ATOM 928 C C . GLU A 1 118 ? -13.733 -4.233 -12.809 1.00 93.00 118 GLU A C 1
ATOM 930 O O . GLU A 1 118 ? -14.485 -4.779 -11.998 1.00 93.00 118 GLU A O 1
ATOM 935 N N . LEU A 1 119 ? -14.185 -3.776 -13.977 1.00 92.50 119 LEU A N 1
ATOM 936 C CA . LEU A 1 119 ? -15.602 -3.812 -14.319 1.00 92.50 119 LEU A CA 1
ATOM 937 C C . LEU A 1 119 ? -16.159 -5.238 -14.321 1.00 92.50 119 LEU A C 1
ATOM 939 O O . LEU A 1 119 ? -17.260 -5.465 -13.827 1.00 92.50 119 LEU A O 1
ATOM 943 N N . TYR A 1 120 ? -15.431 -6.208 -14.873 1.00 94.19 120 TYR A N 1
ATOM 944 C CA . TYR A 1 120 ? -15.880 -7.597 -14.930 1.00 94.19 120 TYR A CA 1
ATOM 945 C C . TYR A 1 120 ? -15.927 -8.236 -13.540 1.00 94.19 120 TYR A C 1
ATOM 947 O O . TYR A 1 120 ? -16.908 -8.896 -13.194 1.00 94.19 120 TYR A O 1
ATOM 955 N N . THR A 1 121 ? -14.884 -8.040 -12.735 1.00 92.25 121 THR A N 1
ATOM 956 C CA . THR A 1 121 ? -14.781 -8.606 -11.386 1.00 92.25 121 THR A CA 1
ATOM 957 C C . THR A 1 121 ? -15.878 -8.069 -10.481 1.00 92.25 121 THR A C 1
ATOM 959 O O . THR A 1 121 ? -16.614 -8.870 -9.908 1.00 92.25 121 THR A O 1
ATOM 962 N N . LEU A 1 122 ? -16.067 -6.750 -10.418 1.00 88.88 122 LEU A N 1
ATOM 963 C CA . LEU A 1 122 ? -17.093 -6.127 -9.577 1.00 88.88 122 LEU A CA 1
ATOM 964 C C . LEU A 1 122 ? -18.516 -6.403 -10.075 1.00 88.88 122 LEU A C 1
ATOM 966 O O . LEU A 1 122 ? -19.453 -6.472 -9.281 1.00 88.88 122 LEU A O 1
ATOM 970 N N . ARG A 1 123 ? -18.698 -6.586 -11.387 1.00 87.19 123 ARG A N 1
ATOM 971 C CA . ARG A 1 123 ? -20.022 -6.844 -11.964 1.00 87.19 123 ARG A CA 1
ATOM 972 C C . ARG A 1 123 ? -20.441 -8.309 -11.923 1.00 87.19 123 ARG A C 1
ATOM 974 O O . ARG A 1 123 ? -21.639 -8.548 -11.850 1.00 87.19 123 ARG A O 1
ATOM 981 N N . ASN A 1 124 ? -19.509 -9.261 -12.010 1.00 87.62 124 ASN A N 1
ATOM 982 C CA . ASN A 1 124 ? -19.842 -10.681 -12.191 1.00 87.62 124 ASN A CA 1
ATOM 983 C C . ASN A 1 124 ? -19.343 -11.592 -11.066 1.00 87.62 124 ASN A C 1
ATOM 985 O O . ASN A 1 124 ? -20.040 -12.537 -10.717 1.00 87.62 124 ASN A O 1
ATOM 989 N N . ILE A 1 125 ? -18.142 -11.356 -10.529 1.00 89.25 125 ILE A N 1
ATOM 990 C CA . ILE A 1 125 ? -17.530 -12.245 -9.527 1.00 89.25 125 ILE A CA 1
ATOM 991 C C . ILE A 1 125 ? -17.896 -11.775 -8.121 1.00 89.25 125 ILE A C 1
ATOM 993 O O . ILE A 1 125 ? -18.415 -12.538 -7.314 1.00 89.25 125 ILE A O 1
ATOM 997 N N . LEU A 1 126 ? -17.644 -10.499 -7.839 1.00 86.69 126 LEU A N 1
ATOM 998 C CA . LEU A 1 126 ? -17.877 -9.856 -6.550 1.00 86.69 126 LEU A CA 1
ATOM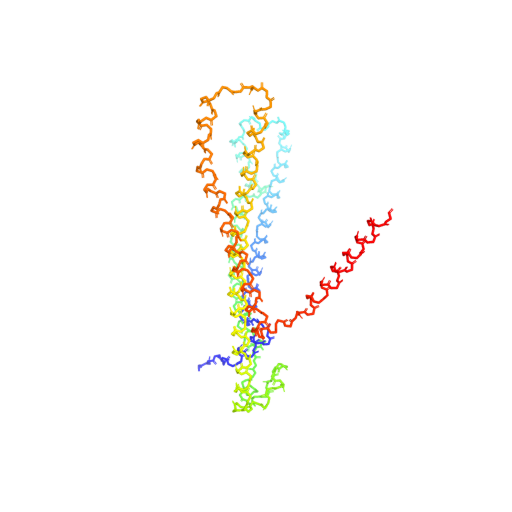 999 C C . LEU A 1 126 ? -19.258 -9.194 -6.540 1.00 86.69 126 LEU A C 1
ATOM 1001 O O . LEU A 1 126 ? -19.413 -8.033 -6.172 1.00 86.69 126 LEU A O 1
ATOM 1005 N N . THR A 1 127 ? -20.266 -9.941 -6.985 1.00 84.50 127 THR A N 1
ATOM 1006 C CA . THR A 1 127 ? -21.661 -9.510 -6.977 1.00 84.50 127 THR A CA 1
ATOM 1007 C C . THR A 1 127 ? -22.555 -10.622 -6.456 1.00 84.50 127 THR A C 1
ATOM 1009 O O . THR A 1 127 ? -22.217 -11.800 -6.544 1.00 84.50 127 THR A O 1
ATOM 1012 N N . MET A 1 128 ? -23.724 -10.244 -5.951 1.00 83.00 128 MET A N 1
ATOM 1013 C CA . MET A 1 128 ? -24.776 -11.177 -5.563 1.00 83.00 128 MET A CA 1
ATOM 1014 C C . MET A 1 128 ? -26.079 -10.772 -6.260 1.00 83.00 128 MET A C 1
ATOM 1016 O O . MET A 1 128 ? -26.341 -9.573 -6.402 1.00 83.00 128 MET A O 1
ATOM 1020 N N . PRO A 1 129 ? -26.903 -11.739 -6.700 1.00 83.31 129 PRO A N 1
ATOM 1021 C CA . PRO A 1 129 ? -28.205 -11.440 -7.283 1.00 83.31 129 PRO A CA 1
ATOM 1022 C C . PRO A 1 129 ? -29.099 -10.753 -6.246 1.00 83.31 129 PRO A C 1
ATOM 1024 O O . PRO A 1 129 ? -29.175 -11.180 -5.092 1.00 83.31 129 PRO A O 1
ATOM 1027 N N . ARG A 1 130 ? -29.762 -9.676 -6.676 1.00 76.88 130 ARG A N 1
ATOM 1028 C CA . ARG A 1 130 ? -30.544 -8.785 -5.804 1.00 76.88 130 ARG A CA 1
ATOM 1029 C C . ARG A 1 130 ? -31.720 -9.508 -5.169 1.00 76.88 130 ARG A C 1
ATOM 1031 O O . ARG A 1 130 ? -31.903 -9.390 -3.966 1.00 76.88 130 ARG A O 1
ATOM 1038 N N . ASP A 1 131 ? -32.393 -10.347 -5.946 1.00 79.88 131 ASP A N 1
ATOM 1039 C CA . ASP A 1 131 ? -33.550 -11.133 -5.516 1.00 79.88 131 ASP A CA 1
ATOM 1040 C C . ASP A 1 131 ? -33.236 -11.952 -4.249 1.00 79.88 131 ASP A C 1
ATOM 1042 O O . ASP A 1 131 ? -33.975 -11.915 -3.273 1.00 79.88 131 ASP A O 1
ATOM 1046 N N . LEU A 1 132 ? -32.061 -12.595 -4.188 1.00 78.56 132 LEU A N 1
ATOM 1047 C CA . LEU A 1 132 ? -31.670 -13.413 -3.030 1.00 78.56 132 LEU A CA 1
ATOM 1048 C C . LEU A 1 132 ? -31.287 -12.588 -1.788 1.00 78.56 132 LEU A C 1
ATOM 1050 O O . LEU A 1 132 ? -31.334 -13.100 -0.665 1.00 78.56 132 LEU A O 1
ATOM 1054 N N . VAL A 1 133 ? -30.865 -11.336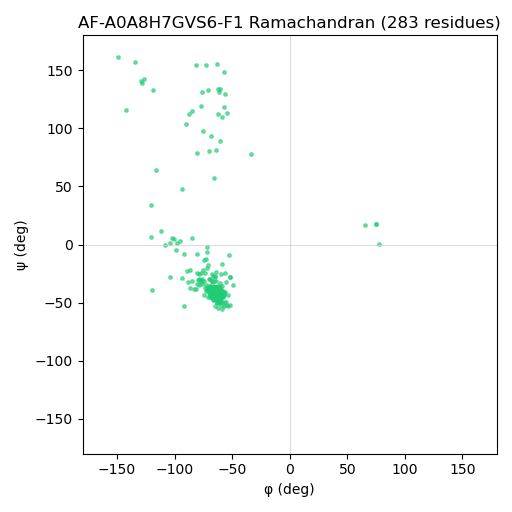 -1.981 1.00 77.19 133 VAL A N 1
ATOM 1055 C CA . VAL A 1 133 ? -30.479 -10.415 -0.899 1.00 77.19 133 VAL A CA 1
ATOM 1056 C C . VAL A 1 133 ? -31.696 -9.659 -0.364 1.00 77.19 133 VAL A C 1
ATOM 1058 O O . VAL A 1 133 ? -31.795 -9.442 0.845 1.00 77.19 133 VAL A O 1
ATOM 1061 N N . GLU A 1 134 ? -32.634 -9.287 -1.235 1.00 70.56 134 GLU A N 1
ATOM 1062 C CA . GLU A 1 134 ? -33.906 -8.663 -0.865 1.00 70.56 134 GLU A CA 1
ATOM 1063 C C . GLU A 1 134 ? -34.802 -9.638 -0.096 1.00 70.56 134 GLU A C 1
ATOM 1065 O O . GLU A 1 134 ? -35.291 -9.278 0.977 1.00 70.56 134 GLU A O 1
ATOM 1070 N N . ASP A 1 135 ? -34.888 -10.891 -0.556 1.00 70.19 135 ASP A N 1
ATOM 1071 C CA . ASP A 1 135 ? -35.635 -11.968 0.107 1.00 70.19 135 ASP A CA 1
ATOM 1072 C C . ASP A 1 135 ? -34.964 -12.469 1.404 1.00 70.19 135 ASP A C 1
ATOM 1074 O O . ASP A 1 135 ? -35.483 -13.359 2.078 1.00 70.19 135 ASP A O 1
ATOM 1078 N N . GLY A 1 136 ? -33.786 -11.941 1.770 1.00 70.25 136 GLY A N 1
ATOM 1079 C CA . GLY A 1 136 ? -33.074 -12.303 3.004 1.00 70.25 136 GLY A CA 1
ATOM 1080 C C . GLY A 1 136 ? -32.577 -13.755 3.052 1.00 70.25 136 GLY A C 1
ATOM 1081 O O . GLY A 1 136 ? -32.248 -14.265 4.126 1.00 70.25 136 GLY A O 1
ATOM 1082 N N . SER A 1 137 ? -32.521 -14.418 1.894 1.00 74.38 137 SER A N 1
ATOM 1083 C CA . SER A 1 137 ? -32.108 -15.819 1.753 1.00 74.38 137 SER A CA 1
ATOM 1084 C C . SER A 1 137 ? -30.589 -15.992 1.847 1.00 74.38 137 SER A C 1
ATOM 1086 O O . SER A 1 137 ? -30.100 -17.059 2.218 1.00 74.38 137 SER A O 1
ATOM 1088 N N . VAL A 1 138 ? -29.824 -14.939 1.544 1.00 78.25 138 VAL A N 1
ATOM 1089 C CA . VAL A 1 138 ? -28.370 -14.913 1.746 1.00 78.25 138 VAL A CA 1
ATOM 1090 C C . VAL A 1 138 ? -28.062 -14.513 3.185 1.00 78.25 138 VAL A C 1
ATOM 1092 O O . VAL A 1 138 ? -28.313 -13.381 3.597 1.00 78.25 138 VAL A O 1
ATOM 1095 N N . ARG A 1 139 ? -27.470 -15.436 3.944 1.00 77.88 139 ARG A N 1
ATOM 1096 C CA . ARG A 1 139 ? -27.045 -15.218 5.331 1.00 77.88 139 ARG A CA 1
ATOM 1097 C C . ARG A 1 139 ? -25.590 -15.627 5.515 1.00 77.88 139 ARG A C 1
ATOM 1099 O O . ARG A 1 139 ? -25.144 -16.647 4.994 1.00 77.88 139 ARG A O 1
ATOM 1106 N N . LEU A 1 140 ? -24.853 -14.822 6.272 1.00 80.56 140 LEU A N 1
ATOM 1107 C CA . LEU A 1 140 ? -23.483 -15.123 6.678 1.00 80.56 140 LEU A CA 1
ATOM 1108 C C . LEU A 1 140 ? -23.507 -16.069 7.881 1.00 80.56 140 LEU A C 1
ATOM 1110 O O . LEU A 1 140 ? -24.457 -16.064 8.660 1.00 80.56 140 LEU A O 1
ATOM 1114 N N . LYS A 1 141 ? -22.441 -16.853 8.078 1.00 80.75 141 LYS A N 1
ATOM 1115 C CA . LYS A 1 141 ? -22.338 -17.797 9.212 1.00 80.75 141 LYS A CA 1
ATOM 1116 C C . LYS A 1 141 ? -22.530 -17.110 10.569 1.00 80.75 141 LYS A C 1
ATOM 1118 O O . LYS A 1 141 ? -23.075 -17.689 11.499 1.00 80.75 141 LYS A O 1
ATOM 1123 N N . HIS A 1 142 ? -22.109 -15.854 10.678 1.00 77.75 142 HIS A N 1
ATOM 1124 C CA . HIS A 1 142 ? -22.230 -15.061 11.902 1.00 77.75 142 HIS A CA 1
ATOM 1125 C C . HIS A 1 142 ? -23.673 -14.589 12.169 1.00 77.75 142 HIS A C 1
ATOM 1127 O O . HIS A 1 142 ? -23.980 -14.190 13.289 1.00 77.75 142 HIS A O 1
ATOM 1133 N N . HIS A 1 143 ? -24.570 -14.686 11.178 1.00 75.81 143 HIS A N 1
ATOM 1134 C CA . HIS A 1 143 ? -25.983 -14.306 11.278 1.00 75.81 143 HIS A CA 1
ATOM 1135 C C . HIS A 1 143 ? -26.913 -15.453 11.691 1.00 75.81 143 HIS A C 1
ATOM 1137 O O . HIS A 1 143 ? -28.075 -15.204 11.996 1.00 75.81 143 HIS A O 1
ATOM 1143 N N . GLU A 1 144 ? -26.419 -16.691 11.753 1.00 69.25 144 GLU A N 1
ATOM 1144 C CA . GLU A 1 144 ? -27.215 -17.885 12.083 1.00 69.25 144 GLU A CA 1
ATOM 1145 C C . GLU A 1 144 ? -27.871 -17.818 13.477 1.00 69.25 144 GLU A C 1
ATOM 1147 O O . GLU A 1 144 ? -28.915 -18.411 13.709 1.00 69.25 144 GLU A O 1
ATO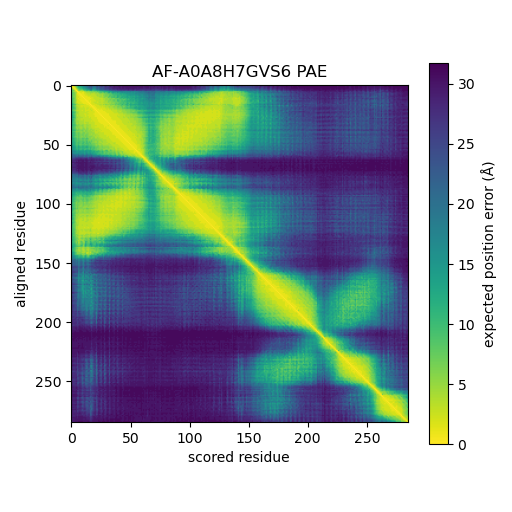M 1152 N N . HIS A 1 145 ? -27.301 -17.041 14.401 1.00 64.50 145 HIS A N 1
ATOM 1153 C CA . HIS A 1 145 ? -27.782 -16.926 15.782 1.00 64.50 145 HIS A CA 1
ATOM 1154 C C . HIS A 1 145 ? -28.620 -15.658 16.039 1.00 64.50 145 HIS A C 1
ATOM 1156 O O . HIS A 1 145 ? -28.971 -15.383 17.185 1.00 64.50 145 HIS A O 1
ATOM 1162 N N . LEU A 1 146 ? -28.905 -14.859 15.002 1.00 65.81 146 LEU A N 1
ATOM 1163 C CA . LEU A 1 146 ? -29.595 -13.564 15.125 1.00 65.81 146 LEU A CA 1
ATOM 1164 C C . LEU A 1 146 ? -31.114 -13.645 14.895 1.00 65.81 146 LEU A C 1
ATOM 1166 O O . LEU A 1 146 ? -31.781 -12.615 14.940 1.00 65.81 146 LEU A O 1
ATOM 1170 N N . ASP A 1 147 ? -31.672 -14.840 14.681 1.00 60.44 147 ASP A N 1
ATOM 1171 C CA . ASP A 1 147 ? -33.086 -15.017 14.312 1.00 60.44 147 ASP A CA 1
ATOM 1172 C C . ASP A 1 147 ? -34.090 -14.564 15.385 1.00 60.44 147 ASP A C 1
ATOM 1174 O O . ASP A 1 147 ? -35.203 -14.171 15.048 1.00 60.44 147 ASP A O 1
ATOM 1178 N N . ASN A 1 148 ? -33.682 -14.525 16.656 1.00 53.91 148 ASN A N 1
ATOM 1179 C CA . ASN A 1 148 ? -34.525 -14.093 17.773 1.00 53.91 148 ASN A CA 1
ATOM 1180 C C . ASN A 1 148 ? -33.956 -12.831 18.430 1.00 53.91 148 ASN A C 1
ATOM 1182 O O . ASN A 1 148 ? -33.536 -12.833 19.588 1.00 53.91 148 ASN A O 1
ATOM 1186 N N . LEU A 1 149 ? -33.909 -11.732 17.681 1.00 58.41 149 LEU A N 1
ATOM 1187 C CA . LEU A 1 149 ? -33.766 -10.404 18.270 1.00 58.41 149 LEU A CA 1
ATOM 1188 C C . LEU A 1 149 ? -35.142 -9.939 18.765 1.00 58.41 149 LEU A C 1
ATOM 1190 O O . LEU A 1 149 ? -35.791 -9.108 18.140 1.00 58.41 149 LEU A O 1
ATOM 1194 N N . ASP A 1 150 ? -35.571 -10.437 19.924 1.00 53.75 150 ASP A N 1
ATOM 1195 C CA . ASP A 1 150 ? -36.510 -9.680 20.751 1.00 53.75 150 ASP A CA 1
ATOM 1196 C C . ASP A 1 150 ? -35.745 -8.458 21.282 1.00 53.75 150 ASP A C 1
ATOM 1198 O O . ASP A 1 150 ? -35.011 -8.517 22.279 1.00 53.75 150 ASP A O 1
ATOM 1202 N N . LEU A 1 151 ? -35.857 -7.338 20.554 1.00 56.72 151 LEU A N 1
ATOM 1203 C CA . LEU A 1 151 ? -35.202 -6.065 20.883 1.00 56.72 151 LEU A CA 1
ATOM 1204 C C . LEU A 1 151 ? -35.612 -5.528 22.268 1.00 56.72 151 LEU A C 1
ATOM 1206 O O . LEU A 1 151 ? -34.927 -4.662 22.808 1.00 56.72 151 LEU A O 1
ATOM 1210 N N . THR A 1 152 ? -36.706 -6.023 22.849 1.00 56.44 152 THR A N 1
ATOM 1211 C CA . THR A 1 152 ? -37.318 -5.469 24.060 1.00 56.44 152 THR A CA 1
ATOM 1212 C C . THR A 1 152 ? -36.771 -6.038 25.368 1.00 56.44 152 THR A C 1
ATOM 1214 O O . THR A 1 152 ? -36.687 -5.290 26.337 1.00 56.44 152 THR A O 1
ATOM 1217 N N . GLU A 1 153 ? -36.346 -7.305 25.432 1.00 53.41 153 GLU A N 1
ATOM 1218 C CA . GLU A 1 153 ? -35.964 -7.929 26.717 1.00 53.41 153 GLU A CA 1
ATOM 1219 C C . GLU A 1 153 ? -34.446 -8.053 26.925 1.00 53.41 153 GLU A C 1
ATOM 1221 O O . GLU A 1 153 ? -33.955 -7.986 28.053 1.00 53.41 153 GLU A O 1
ATOM 1226 N N . THR A 1 154 ? -33.657 -8.153 25.850 1.00 52.97 154 THR A N 1
ATOM 1227 C CA . THR A 1 154 ? -32.221 -8.468 25.978 1.00 52.97 154 THR A CA 1
ATOM 1228 C C . THR A 1 154 ? -31.323 -7.230 26.130 1.00 52.97 154 THR A C 1
ATOM 1230 O O . THR A 1 154 ? -30.211 -7.334 26.659 1.00 52.97 154 THR A O 1
ATOM 1233 N N . GLN A 1 155 ? -31.772 -6.050 25.682 1.00 53.50 155 GLN A N 1
ATOM 1234 C CA . GLN A 1 155 ? -30.956 -4.827 25.709 1.00 53.50 155 GLN A CA 1
ATOM 1235 C C . GLN A 1 155 ? -30.859 -4.184 27.095 1.00 53.50 155 GLN A C 1
ATOM 1237 O O . GLN A 1 155 ? -29.802 -3.652 27.425 1.00 53.50 155 GLN A O 1
ATOM 1242 N N . ALA A 1 156 ? -31.896 -4.289 27.932 1.00 54.12 156 ALA A N 1
ATOM 1243 C CA . ALA A 1 156 ? -31.865 -3.730 29.284 1.00 54.12 156 ALA A CA 1
ATOM 1244 C C . ALA A 1 156 ? -30.812 -4.443 30.156 1.00 54.12 156 ALA A C 1
ATOM 1246 O O . ALA A 1 156 ? -29.882 -3.811 30.648 1.00 54.12 156 ALA A O 1
ATOM 1247 N N . GLY A 1 157 ? -30.860 -5.780 30.237 1.00 58.00 157 GLY A N 1
ATOM 1248 C CA . GLY A 1 157 ? -29.926 -6.550 31.068 1.00 58.00 157 GLY A CA 1
ATOM 1249 C C . GLY A 1 157 ? -28.491 -6.614 30.524 1.00 58.00 157 GLY A C 1
ATOM 1250 O O . GLY A 1 157 ? -27.530 -6.556 31.292 1.00 58.00 157 GLY A O 1
ATOM 1251 N N . LYS A 1 158 ? -28.288 -6.716 29.200 1.00 57.81 158 LYS A N 1
ATOM 1252 C CA . LYS A 1 158 ? -26.925 -6.699 28.623 1.00 57.81 158 LYS A CA 1
ATOM 1253 C C . LYS A 1 158 ? -26.334 -5.289 28.585 1.00 57.81 158 LYS A C 1
ATOM 1255 O O . LYS A 1 158 ? -25.136 -5.147 28.812 1.00 57.81 158 LYS A O 1
ATOM 1260 N N . GLY A 1 159 ? -27.155 -4.261 28.366 1.00 62.22 159 GLY A N 1
ATOM 1261 C CA . GLY A 1 159 ? -26.743 -2.860 28.443 1.00 62.22 159 GLY A CA 1
ATOM 1262 C C . GLY A 1 159 ? -26.280 -2.470 29.846 1.00 62.22 159 GLY A C 1
ATOM 1263 O O . GLY A 1 159 ? -25.223 -1.862 29.985 1.00 62.22 159 GLY A O 1
ATOM 1264 N N . GLU A 1 160 ? -26.990 -2.905 30.889 1.00 71.00 160 GLU A N 1
ATOM 1265 C CA . GLU A 1 160 ? -26.575 -2.708 32.286 1.00 71.00 160 GLU A CA 1
ATOM 1266 C C . GLU A 1 160 ? -25.267 -3.442 32.625 1.00 71.00 160 GLU A C 1
ATOM 1268 O O . GLU A 1 160 ? -24.387 -2.883 33.287 1.00 71.00 160 GLU A O 1
ATOM 1273 N N . ASN A 1 161 ? -25.077 -4.663 32.116 1.00 72.12 161 ASN A N 1
ATOM 1274 C CA . ASN A 1 161 ? -23.819 -5.400 32.274 1.00 72.12 161 ASN A CA 1
ATOM 1275 C C . ASN A 1 161 ? -22.641 -4.716 31.556 1.00 72.12 161 ASN A C 1
ATOM 1277 O O . ASN A 1 161 ? -21.546 -4.630 32.105 1.00 72.12 161 ASN A O 1
ATOM 1281 N N . ILE A 1 162 ? -22.851 -4.184 30.349 1.00 75.25 162 ILE A N 1
ATOM 1282 C CA . ILE A 1 162 ? -21.816 -3.439 29.616 1.00 75.25 162 ILE A CA 1
ATOM 1283 C C . ILE A 1 162 ? -21.517 -2.107 30.313 1.00 75.25 162 ILE A C 1
ATOM 1285 O O . ILE A 1 162 ? -20.352 -1.750 30.480 1.00 75.25 162 ILE A O 1
ATOM 1289 N N . ALA A 1 163 ? -22.544 -1.387 30.768 1.00 77.19 163 ALA A N 1
ATOM 1290 C CA . ALA A 1 163 ? -22.385 -0.120 31.475 1.00 77.19 163 ALA A CA 1
ATOM 1291 C C . ALA A 1 163 ? -21.648 -0.301 32.810 1.00 77.19 163 ALA A C 1
ATOM 1293 O O . ALA A 1 163 ? -20.756 0.484 33.131 1.00 77.19 163 ALA A O 1
ATOM 1294 N N . SER A 1 164 ? -21.966 -1.356 33.566 1.00 80.00 164 SER A N 1
ATOM 1295 C CA . SER A 1 164 ? -21.245 -1.698 34.796 1.00 80.00 164 SER A CA 1
ATOM 1296 C C . SER A 1 164 ? -19.803 -2.136 34.522 1.00 80.00 164 SER A C 1
ATOM 1298 O O . SER A 1 164 ? -18.908 -1.691 35.238 1.00 80.00 164 SER A O 1
ATOM 1300 N N . LEU A 1 165 ? -19.530 -2.897 33.454 1.00 77.62 165 LEU A N 1
ATOM 1301 C CA . LEU A 1 165 ? -18.156 -3.223 33.046 1.00 77.62 165 LEU A CA 1
ATOM 1302 C C . LEU A 1 165 ? -17.353 -1.980 32.649 1.00 77.62 165 LEU A C 1
ATOM 1304 O O . LEU A 1 165 ? -16.217 -1.827 33.086 1.00 77.62 165 LEU A O 1
ATOM 1308 N N . LEU A 1 166 ? -17.930 -1.078 31.853 1.00 78.00 166 LEU A N 1
ATOM 1309 C CA . LEU A 1 166 ? -17.280 0.179 31.471 1.00 78.00 166 LEU A CA 1
ATOM 1310 C C . LEU A 1 166 ? -16.986 1.047 32.694 1.00 78.00 166 LEU A C 1
ATOM 1312 O O . LEU A 1 166 ? -15.902 1.622 32.806 1.00 78.00 166 LEU A O 1
ATOM 1316 N N . LYS A 1 167 ? -17.929 1.098 33.639 1.00 80.19 167 LYS A N 1
ATOM 1317 C CA . LYS A 1 167 ? -17.754 1.781 34.917 1.00 80.19 167 LYS A CA 1
ATOM 1318 C C . LYS A 1 167 ? -16.605 1.152 35.714 1.00 80.19 167 LYS A C 1
ATOM 1320 O O . LYS A 1 167 ? -15.719 1.885 36.148 1.00 80.19 167 LYS A O 1
ATOM 1325 N N . ASN A 1 168 ? -16.546 -0.177 35.803 1.00 81.31 168 ASN A N 1
ATOM 1326 C CA . ASN A 1 168 ? -15.447 -0.893 36.454 1.00 81.31 168 ASN A CA 1
ATOM 1327 C C . ASN A 1 168 ? -14.104 -0.575 35.788 1.00 81.31 168 ASN A C 1
ATOM 1329 O O . ASN A 1 168 ? -13.212 -0.082 36.465 1.00 81.31 168 ASN A O 1
ATOM 1333 N N . ILE A 1 169 ? -13.986 -0.717 34.465 1.00 79.69 169 ILE A N 1
ATOM 1334 C CA . ILE A 1 169 ? -12.759 -0.395 33.715 1.00 79.69 169 ILE A CA 1
ATOM 1335 C C . ILE A 1 169 ? -12.323 1.056 33.963 1.00 79.69 169 ILE A C 1
ATOM 1337 O O . ILE A 1 169 ? -11.137 1.334 34.145 1.00 79.69 169 ILE A O 1
ATOM 1341 N N . SER A 1 170 ? -13.267 2.000 34.006 1.00 77.75 170 SER A N 1
ATOM 1342 C CA . SER A 1 170 ? -12.948 3.401 34.285 1.00 77.75 170 SER A CA 1
ATOM 1343 C C . SER A 1 170 ? -12.372 3.599 35.693 1.00 77.75 170 SER A C 1
ATOM 1345 O O . SER A 1 170 ? -11.386 4.326 35.846 1.00 77.75 170 SER A O 1
ATOM 1347 N N . TYR A 1 171 ? -12.910 2.897 36.697 1.00 79.88 171 TYR A N 1
ATOM 1348 C CA . TYR A 1 171 ? -12.368 2.894 38.054 1.00 79.88 171 TYR A CA 1
ATOM 1349 C C . TYR A 1 171 ? -10.987 2.241 38.113 1.00 79.88 171 TYR A C 1
ATOM 1351 O O . TYR A 1 171 ? -10.086 2.795 38.741 1.00 79.88 171 TYR A O 1
ATOM 1359 N N . GLU A 1 172 ? -10.774 1.132 37.401 1.00 76.56 172 GLU A N 1
ATOM 1360 C CA . GLU A 1 172 ? -9.467 0.469 37.328 1.00 76.56 172 GLU A CA 1
ATOM 1361 C C . GLU A 1 172 ? -8.397 1.385 36.721 1.00 76.56 172 GLU A C 1
ATOM 1363 O O . GLU A 1 172 ? -7.277 1.482 37.232 1.00 76.56 172 GLU A O 1
ATOM 1368 N N . LEU A 1 173 ? -8.737 2.119 35.659 1.00 75.25 173 LEU A N 1
ATOM 1369 C CA . LEU A 1 173 ? -7.830 3.076 35.027 1.00 75.25 173 LEU A CA 1
ATOM 1370 C C . LEU A 1 173 ? -7.524 4.272 35.937 1.00 75.25 173 LEU A C 1
ATOM 1372 O O . LEU A 1 173 ? -6.368 4.704 36.019 1.00 75.25 173 LEU A O 1
ATOM 1376 N N . GLN A 1 174 ? -8.528 4.797 36.643 1.00 77.12 174 GLN A N 1
ATOM 1377 C CA . GLN A 1 174 ? -8.337 5.876 37.615 1.00 77.12 174 GLN A CA 1
ATOM 1378 C C . GLN A 1 174 ? -7.454 5.426 38.783 1.00 77.12 174 GLN A C 1
ATOM 1380 O O . GLN A 1 174 ? -6.493 6.120 39.127 1.00 77.12 174 GLN A O 1
ATOM 1385 N N . LEU A 1 175 ? -7.713 4.241 39.335 1.00 79.12 175 LEU A N 1
ATOM 1386 C CA . LEU A 1 175 ? -6.908 3.655 40.399 1.00 79.12 175 LEU A CA 1
ATOM 1387 C C . LEU A 1 175 ? -5.461 3.450 39.947 1.00 79.12 175 LEU A C 1
ATOM 1389 O O . LEU A 1 175 ? -4.530 3.865 40.638 1.00 79.12 175 LEU A O 1
ATOM 1393 N N . ARG A 1 176 ? -5.252 2.884 38.752 1.00 78.88 176 ARG A N 1
ATOM 1394 C CA . ARG A 1 176 ? -3.915 2.704 38.175 1.00 78.88 176 ARG A CA 1
ATOM 1395 C C . ARG A 1 176 ? -3.165 4.031 38.066 1.00 78.88 176 ARG A C 1
ATOM 1397 O O . ARG A 1 176 ? -1.981 4.084 38.398 1.00 78.88 176 ARG A O 1
ATOM 1404 N N . LYS A 1 177 ? -3.841 5.107 37.653 1.00 76.94 177 LYS A N 1
ATOM 1405 C CA . LYS A 1 177 ? -3.253 6.453 37.577 1.00 76.94 177 LYS A CA 1
ATOM 1406 C C . LYS A 1 177 ? -2.835 6.973 38.957 1.00 76.94 177 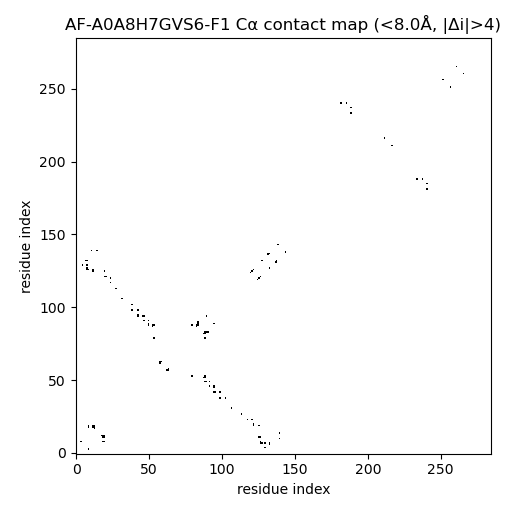LYS A C 1
ATOM 1408 O O . LYS A 1 177 ? -1.736 7.514 39.091 1.00 76.94 177 LYS A O 1
ATOM 1413 N N . VAL A 1 178 ? -3.668 6.783 39.983 1.00 76.38 178 VAL A N 1
ATOM 1414 C CA . VAL A 1 178 ? -3.350 7.171 41.371 1.00 76.38 178 VAL A CA 1
ATOM 1415 C C . VAL A 1 178 ? -2.163 6.368 41.904 1.00 76.38 178 VAL A C 1
ATOM 1417 O O . VAL A 1 178 ? -1.221 6.957 42.432 1.00 76.38 178 VAL A O 1
ATOM 1420 N N . LEU A 1 179 ? -2.150 5.048 41.708 1.00 76.75 179 LEU A N 1
ATOM 1421 C CA . LEU A 1 179 ? -1.048 4.183 42.136 1.00 76.75 179 LEU A CA 1
ATOM 1422 C C . LEU A 1 179 ? 0.271 4.550 41.448 1.00 76.75 179 LEU A C 1
ATOM 1424 O O . LEU A 1 179 ? 1.299 4.646 42.113 1.00 76.75 179 LEU A O 1
ATOM 1428 N N . GLN A 1 180 ? 0.254 4.828 40.142 1.00 81.44 180 GLN A N 1
ATOM 1429 C CA . GLN A 1 180 ? 1.441 5.296 39.418 1.00 81.44 180 GLN A CA 1
ATOM 1430 C C . GLN A 1 180 ? 1.948 6.642 39.951 1.00 81.44 180 GLN A C 1
ATOM 1432 O O . GLN A 1 180 ? 3.156 6.823 40.125 1.00 81.44 180 GLN A O 1
ATOM 1437 N N . ALA A 1 181 ? 1.043 7.573 40.266 1.00 73.69 181 ALA A N 1
ATOM 1438 C CA . ALA A 1 181 ? 1.416 8.842 40.878 1.00 73.69 181 ALA A CA 1
ATOM 1439 C C . ALA A 1 181 ? 2.062 8.630 42.258 1.00 73.69 181 ALA A C 1
ATOM 1441 O O . ALA A 1 181 ? 3.119 9.207 42.524 1.00 73.69 181 ALA A O 1
ATOM 1442 N N . GLN A 1 182 ? 1.493 7.765 43.102 1.00 76.56 182 GLN A N 1
ATOM 1443 C CA . GLN A 1 182 ? 2.056 7.450 44.419 1.00 76.56 182 GLN A CA 1
ATOM 1444 C C . GLN A 1 182 ? 3.409 6.735 44.319 1.00 76.56 182 GLN A C 1
ATOM 1446 O O . GLN A 1 182 ? 4.339 7.083 45.043 1.00 76.56 182 GLN A O 1
ATOM 1451 N N . LEU A 1 183 ? 3.576 5.824 43.359 1.00 81.00 183 LEU A N 1
ATOM 1452 C CA . LEU A 1 183 ? 4.849 5.152 43.096 1.00 81.00 183 LEU A CA 1
ATOM 1453 C C . LEU A 1 183 ? 5.928 6.160 42.674 1.00 81.00 183 LEU A C 1
ATOM 1455 O O . LEU A 1 183 ? 7.037 6.131 43.205 1.00 81.00 183 LEU A O 1
ATOM 1459 N N . SER A 1 184 ? 5.597 7.111 41.795 1.00 77.00 184 SER A N 1
ATOM 1460 C CA . SER A 1 184 ? 6.535 8.167 41.388 1.00 77.00 184 SER A CA 1
ATOM 1461 C C . SER A 1 184 ? 6.949 9.074 42.558 1.00 77.00 184 SER A C 1
ATOM 1463 O O . SER A 1 184 ? 8.115 9.462 42.661 1.00 77.00 184 SER A O 1
ATOM 1465 N N . LYS A 1 185 ? 6.021 9.384 43.478 1.00 76.19 185 LYS A N 1
ATOM 1466 C CA . LYS A 1 185 ? 6.312 10.138 44.708 1.00 76.19 185 LYS A CA 1
ATOM 1467 C C . LYS A 1 185 ? 7.220 9.337 45.637 1.00 76.19 185 LYS A C 1
ATOM 1469 O O . LYS A 1 185 ? 8.230 9.868 46.092 1.00 76.19 185 LYS A O 1
ATOM 1474 N N . ALA A 1 186 ? 6.909 8.060 45.856 1.00 74.50 186 ALA A N 1
ATOM 1475 C CA . ALA A 1 186 ? 7.713 7.165 46.680 1.00 74.50 186 ALA A CA 1
ATOM 1476 C C . ALA A 1 186 ? 9.142 7.022 46.132 1.00 74.50 186 ALA A C 1
ATOM 1478 O O . ALA A 1 186 ? 10.101 7.154 46.885 1.00 74.50 186 ALA A O 1
ATOM 1479 N N . GLN A 1 187 ? 9.308 6.857 44.816 1.00 80.56 187 GLN A N 1
ATOM 1480 C CA . GLN A 1 187 ? 10.624 6.809 44.171 1.00 80.56 187 GLN A CA 1
ATOM 1481 C C . GLN A 1 187 ? 11.425 8.101 44.365 1.00 80.56 187 GLN A C 1
ATOM 1483 O O . GLN A 1 187 ? 12.615 8.043 44.675 1.00 80.56 187 GLN A O 1
ATOM 1488 N N . LYS A 1 188 ? 10.788 9.273 44.226 1.00 79.31 188 LYS A N 1
ATOM 1489 C CA . LYS A 1 188 ? 11.441 10.565 44.496 1.00 79.31 188 LYS A CA 1
ATOM 1490 C C . LYS A 1 188 ? 11.884 10.677 45.953 1.00 79.31 188 LYS A C 1
ATOM 1492 O O . LYS A 1 188 ? 13.003 11.112 46.208 1.00 79.31 188 LYS A O 1
ATOM 1497 N N . LEU A 1 189 ? 11.039 10.253 46.891 1.00 76.50 189 LEU A N 1
ATOM 1498 C CA . LEU A 1 189 ? 11.330 10.283 48.325 1.00 76.50 189 LEU A CA 1
ATOM 1499 C C . LEU A 1 189 ? 12.497 9.341 48.666 1.00 76.50 189 LEU A C 1
ATOM 1501 O O . LEU A 1 189 ? 13.447 9.759 49.322 1.00 76.50 189 LEU A O 1
ATOM 1505 N N . VAL A 1 190 ? 12.501 8.117 48.130 1.00 79.38 190 VAL A N 1
ATOM 1506 C CA . VAL A 1 190 ? 13.627 7.173 48.256 1.00 79.38 190 VAL A CA 1
ATOM 1507 C C . VAL A 1 190 ? 14.911 7.757 47.658 1.00 79.38 190 VAL A C 1
ATOM 1509 O O . VAL A 1 190 ? 15.971 7.666 48.275 1.00 79.38 190 VAL A O 1
ATOM 1512 N N . GLY A 1 191 ? 14.827 8.412 46.497 1.00 75.38 191 GLY A N 1
ATOM 1513 C CA . GLY A 1 191 ? 15.965 9.095 45.881 1.00 75.38 191 GLY A CA 1
ATOM 1514 C C . GLY A 1 191 ? 16.522 10.225 46.750 1.00 75.38 191 GLY A C 1
ATOM 1515 O O . GLY A 1 191 ? 17.737 10.334 46.913 1.00 75.38 191 GLY A O 1
ATOM 1516 N N . LEU A 1 192 ? 15.650 11.035 47.356 1.00 76.19 192 LEU A N 1
ATOM 1517 C CA . LEU A 1 192 ? 16.050 12.072 48.307 1.00 76.19 192 LEU A CA 1
ATOM 1518 C C . LEU A 1 192 ? 16.701 11.453 49.546 1.00 76.19 192 LEU A C 1
ATOM 1520 O O . LEU A 1 192 ? 17.814 11.842 49.883 1.00 76.19 192 LEU A O 1
ATOM 1524 N N . LEU A 1 193 ? 16.082 10.448 50.170 1.00 74.25 193 LEU A N 1
ATOM 1525 C CA . LEU A 1 193 ? 16.642 9.754 51.335 1.00 74.25 193 LEU A CA 1
ATOM 1526 C C . LEU A 1 193 ? 18.010 9.135 51.039 1.00 74.25 193 LEU A C 1
ATOM 1528 O O . LEU A 1 193 ? 18.915 9.239 51.862 1.00 74.25 193 LEU A O 1
ATOM 1532 N N . SER A 1 194 ? 18.199 8.551 49.853 1.00 74.62 194 SER A N 1
ATOM 1533 C CA . SER A 1 194 ? 19.502 8.032 49.434 1.00 74.62 194 SER A CA 1
ATOM 1534 C C . SER A 1 194 ? 20.541 9.145 49.282 1.00 74.62 194 SER A C 1
ATOM 1536 O O . SER A 1 194 ? 21.689 8.947 49.669 1.00 74.62 194 SER A O 1
ATOM 1538 N N . ARG A 1 195 ? 20.167 10.317 48.753 1.00 74.50 195 ARG A N 1
ATOM 1539 C CA . ARG A 1 195 ? 21.068 11.479 48.673 1.00 74.50 195 ARG A CA 1
ATOM 1540 C C . ARG A 1 195 ? 21.417 12.017 50.057 1.00 74.50 195 ARG A C 1
ATOM 1542 O O . ARG A 1 195 ? 22.584 12.298 50.306 1.00 74.50 195 ARG A O 1
ATOM 1549 N N . TYR A 1 196 ? 20.437 12.097 50.958 1.00 68.31 196 TYR A N 1
ATOM 1550 C CA . TYR A 1 196 ? 20.662 12.487 52.349 1.00 68.31 196 TYR A CA 1
ATOM 1551 C C . TYR A 1 196 ? 21.604 11.510 53.053 1.00 68.31 196 TYR A C 1
ATOM 1553 O O . TYR A 1 196 ? 22.592 11.948 53.637 1.00 68.31 196 TYR A O 1
ATOM 1561 N N . LYS A 1 197 ? 21.376 10.198 52.921 1.00 72.38 197 LYS A N 1
ATOM 1562 C CA . LYS A 1 197 ? 22.283 9.173 53.445 1.00 72.38 197 LYS A CA 1
ATOM 1563 C C . LYS A 1 197 ? 23.703 9.359 52.907 1.00 72.38 197 LYS A C 1
ATOM 1565 O O . LYS A 1 197 ? 24.628 9.460 53.698 1.00 72.38 197 LYS A O 1
ATOM 1570 N N . ASN A 1 198 ? 23.864 9.515 51.593 1.00 73.06 198 ASN A N 1
ATOM 1571 C CA . ASN A 1 198 ? 25.180 9.714 50.981 1.00 73.06 198 ASN A CA 1
ATOM 1572 C C . ASN A 1 198 ? 25.862 11.010 51.454 1.00 73.06 198 ASN A C 1
ATOM 1574 O O . ASN A 1 198 ? 27.076 11.029 51.621 1.00 73.06 198 ASN A O 1
ATOM 1578 N N . SER A 1 199 ? 25.104 12.088 51.689 1.00 66.88 199 SER A N 1
ATOM 1579 C CA . SER A 1 199 ? 25.655 13.335 52.238 1.00 66.88 199 SER A CA 1
ATOM 1580 C C . SER A 1 199 ? 26.097 13.191 53.696 1.00 66.88 199 SER A C 1
ATOM 1582 O O . SER A 1 199 ? 27.141 13.717 54.067 1.00 66.88 199 SER A O 1
ATOM 1584 N N . ILE A 1 200 ? 25.354 12.431 54.505 1.00 67.88 200 ILE A N 1
ATOM 1585 C CA . ILE A 1 200 ? 25.721 12.122 55.891 1.00 67.88 200 ILE A CA 1
ATOM 1586 C C . ILE A 1 200 ? 26.945 11.203 55.919 1.00 67.88 200 ILE A C 1
ATOM 1588 O O . ILE A 1 200 ? 27.893 11.496 56.641 1.00 67.88 200 ILE A O 1
ATOM 1592 N N . ASP A 1 201 ? 26.973 10.156 55.092 1.00 69.00 201 ASP A N 1
ATOM 1593 C CA . ASP A 1 201 ? 28.119 9.250 54.965 1.00 69.00 201 ASP A CA 1
ATOM 1594 C C . ASP A 1 201 ? 29.374 10.021 54.510 1.00 69.00 201 ASP A C 1
ATOM 1596 O O . ASP A 1 201 ? 30.448 9.834 55.077 1.00 69.00 201 ASP A O 1
ATOM 1600 N N . ALA A 1 202 ? 29.247 10.961 53.563 1.00 63.88 202 ALA A N 1
ATOM 1601 C CA . ALA A 1 202 ? 30.345 11.831 53.139 1.00 63.88 202 ALA A CA 1
ATOM 1602 C C . ALA A 1 202 ? 30.836 12.761 54.264 1.00 63.88 202 ALA A C 1
ATOM 1604 O O . ALA A 1 202 ? 32.043 12.894 54.453 1.00 63.88 202 ALA A O 1
ATOM 1605 N N . LEU A 1 203 ? 29.927 13.358 55.045 1.00 62.84 203 LEU A N 1
ATOM 1606 C CA . LEU A 1 203 ? 30.287 14.201 56.191 1.00 62.84 203 LEU A CA 1
ATOM 1607 C C . LEU A 1 203 ? 30.983 13.398 57.301 1.00 62.84 203 LEU A C 1
ATOM 1609 O O . LEU A 1 203 ? 31.995 13.845 57.843 1.00 62.84 203 LEU A O 1
ATOM 1613 N N . ILE A 1 204 ? 30.492 12.193 57.604 1.00 63.62 204 ILE A N 1
ATOM 1614 C CA . ILE A 1 204 ? 31.113 11.277 58.571 1.00 63.62 204 ILE A CA 1
ATOM 1615 C C . ILE A 1 204 ? 32.515 10.870 58.094 1.00 63.62 204 ILE A C 1
ATOM 1617 O O . ILE A 1 204 ? 33.461 10.918 58.880 1.00 63.62 204 ILE A O 1
ATOM 1621 N N . LEU A 1 205 ? 32.682 10.551 56.805 1.00 59.69 205 LEU A N 1
ATOM 1622 C CA . LEU A 1 205 ? 33.983 10.213 56.218 1.00 59.69 205 LEU A CA 1
ATOM 1623 C C . LEU A 1 205 ? 34.970 11.393 56.248 1.00 59.69 205 LEU A C 1
ATOM 1625 O O . LEU A 1 205 ? 36.154 11.183 56.505 1.00 59.69 205 LEU A O 1
ATOM 1629 N N . THR A 1 206 ? 34.507 12.634 56.058 1.00 56.66 206 THR A N 1
ATOM 1630 C CA . THR A 1 206 ? 35.367 13.830 56.159 1.00 56.66 206 THR A CA 1
ATOM 1631 C C . THR A 1 206 ? 35.785 14.185 57.591 1.00 56.66 206 THR A C 1
ATOM 1633 O O . THR A 1 206 ? 36.781 14.882 57.774 1.00 56.66 206 THR A O 1
ATOM 1636 N N . HIS A 1 207 ? 35.069 13.705 58.612 1.00 56.44 207 HIS A N 1
ATOM 1637 C CA . HIS A 1 207 ? 35.288 14.073 60.017 1.00 56.44 207 HIS A CA 1
ATOM 1638 C C . HIS A 1 207 ? 36.033 13.027 60.860 1.00 56.44 207 HIS A C 1
ATOM 1640 O O . HIS A 1 207 ? 36.227 13.243 62.054 1.00 56.44 207 HIS A O 1
ATOM 1646 N N . LEU A 1 208 ? 36.523 11.931 60.270 1.00 51.88 208 LEU A N 1
ATOM 1647 C CA . LEU A 1 208 ? 37.333 10.947 61.004 1.00 51.88 208 LEU A CA 1
ATOM 1648 C C . LEU A 1 208 ? 38.748 11.447 61.367 1.00 51.88 208 LEU A C 1
ATOM 1650 O O . LEU A 1 208 ? 39.357 10.883 62.271 1.00 51.88 208 LEU A O 1
ATOM 1654 N N . ASN A 1 209 ? 39.262 12.509 60.727 1.00 49.50 209 ASN A N 1
ATOM 1655 C CA . ASN A 1 209 ? 40.681 12.889 60.836 1.00 49.50 209 ASN A CA 1
ATOM 1656 C C . ASN A 1 209 ? 40.995 14.291 61.397 1.00 49.50 209 ASN A C 1
ATOM 1658 O O . ASN A 1 209 ? 42.168 14.660 61.431 1.00 49.50 209 ASN A O 1
ATOM 1662 N N . THR A 1 210 ? 40.031 15.075 61.891 1.00 49.84 210 THR A N 1
ATOM 1663 C CA . THR A 1 210 ? 40.343 16.387 62.501 1.00 49.84 210 THR A CA 1
ATOM 1664 C C . THR A 1 210 ? 39.470 16.702 63.720 1.00 49.84 210 THR A C 1
ATOM 1666 O O . THR A 1 210 ? 38.259 16.877 63.620 1.00 49.84 210 THR A O 1
ATOM 1669 N N . GLN A 1 211 ? 40.107 16.805 64.895 1.00 50.25 211 GLN A N 1
ATOM 1670 C CA . GLN A 1 211 ? 39.508 17.359 66.116 1.00 50.25 211 GLN A CA 1
ATOM 1671 C C . GLN A 1 211 ? 39.089 18.818 65.872 1.00 50.25 211 GLN A C 1
ATOM 1673 O O . GLN A 1 211 ? 39.874 19.594 65.328 1.00 50.25 211 GLN A O 1
ATOM 1678 N N . LEU A 1 212 ? 37.879 19.213 66.282 1.00 51.91 212 LEU A N 1
ATOM 1679 C CA . LEU A 1 212 ? 37.356 20.561 66.029 1.00 51.91 212 LEU A CA 1
ATOM 1680 C C . LEU A 1 212 ? 37.057 21.343 67.316 1.00 51.91 212 LEU A C 1
ATOM 1682 O O . LEU A 1 212 ? 36.393 20.856 68.228 1.00 51.91 212 LEU A O 1
ATOM 1686 N N . SER A 1 213 ? 37.536 22.592 67.326 1.00 54.94 213 SER A N 1
ATOM 1687 C CA . SER A 1 213 ? 37.268 23.652 68.306 1.00 54.94 213 SER A CA 1
ATOM 1688 C C . SER A 1 213 ? 35.784 24.069 68.341 1.00 54.94 213 SER A C 1
ATOM 1690 O O . SER A 1 213 ? 35.055 23.936 67.353 1.00 54.94 213 SER A O 1
ATOM 1692 N N . ALA A 1 214 ? 35.351 24.613 69.485 1.00 51.22 214 ALA A N 1
ATOM 1693 C CA . ALA A 1 214 ? 33.963 24.919 69.851 1.00 51.22 214 ALA A CA 1
ATOM 1694 C C . ALA A 1 214 ? 33.205 25.848 68.874 1.00 51.22 214 ALA A C 1
ATOM 1696 O O . ALA A 1 214 ? 31.977 25.769 68.789 1.00 51.22 214 ALA A O 1
ATOM 1697 N N . ASP A 1 215 ? 33.905 26.679 68.096 1.00 50.50 215 ASP A N 1
ATOM 1698 C CA . ASP A 1 215 ? 33.282 27.614 67.144 1.00 50.50 215 ASP A CA 1
ATOM 1699 C C . ASP A 1 215 ? 32.853 26.957 65.828 1.00 50.50 215 ASP A C 1
ATOM 1701 O O . ASP A 1 215 ? 31.844 27.339 65.229 1.00 50.50 215 ASP A O 1
ATOM 1705 N N . SER A 1 216 ? 33.561 25.915 65.394 1.00 52.81 216 SER A N 1
ATOM 1706 C CA . SER A 1 216 ? 33.195 25.161 64.194 1.00 52.81 216 SER A CA 1
ATOM 1707 C C . SER A 1 216 ? 31.978 24.268 64.447 1.00 52.81 216 SER A C 1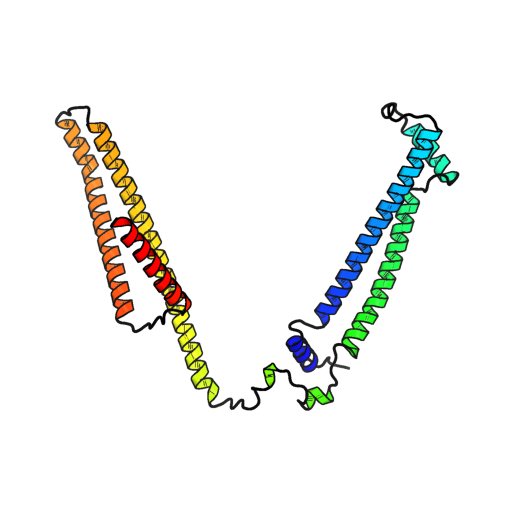
ATOM 1709 O O . SER A 1 216 ? 31.143 24.103 63.562 1.00 52.81 216 SER A O 1
ATOM 1711 N N . ILE A 1 217 ? 31.814 23.777 65.682 1.00 51.12 217 ILE A N 1
ATOM 1712 C CA . ILE A 1 217 ? 30.634 23.018 66.130 1.00 51.12 217 ILE A CA 1
ATOM 1713 C C . ILE A 1 217 ? 29.370 23.891 66.080 1.00 51.12 217 ILE A C 1
ATOM 1715 O O . ILE A 1 217 ? 28.304 23.405 65.710 1.00 51.12 217 ILE A O 1
ATOM 1719 N N . ARG A 1 218 ? 29.474 25.188 66.401 1.00 51.56 218 ARG A N 1
ATOM 1720 C CA . ARG A 1 218 ? 28.338 26.127 66.349 1.00 51.56 218 ARG A CA 1
ATOM 1721 C C . ARG A 1 218 ? 27.872 26.402 64.918 1.00 51.56 218 ARG A C 1
ATOM 1723 O O . ARG A 1 218 ? 26.680 26.283 64.654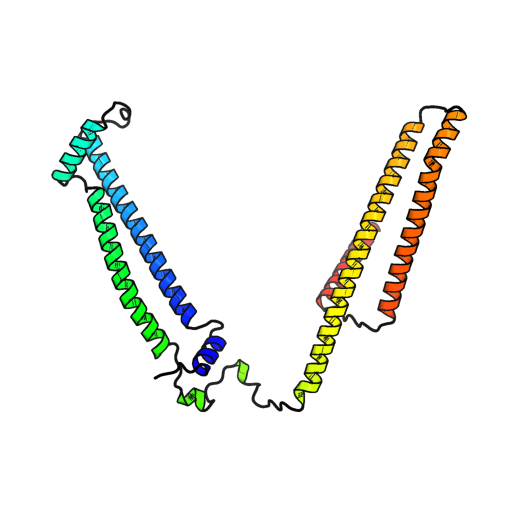 1.00 51.56 218 ARG A O 1
ATOM 1730 N N . LYS A 1 219 ? 28.801 26.651 63.990 1.00 53.75 219 LYS A N 1
ATOM 1731 C CA . LYS A 1 219 ? 28.491 26.859 62.561 1.00 53.75 219 LYS A CA 1
ATOM 1732 C C . LYS A 1 219 ? 27.919 25.608 61.893 1.00 53.75 219 LYS A C 1
ATOM 1734 O O . LYS A 1 219 ? 27.014 25.700 61.070 1.00 53.75 219 LYS A O 1
ATOM 1739 N N . LEU A 1 220 ? 28.404 24.428 62.281 1.00 52.41 220 LEU A N 1
ATOM 1740 C CA . LEU A 1 220 ? 27.864 23.157 61.796 1.00 52.41 220 LEU A CA 1
ATOM 1741 C C . LEU A 1 220 ? 26.462 22.893 62.369 1.00 52.41 220 LEU A C 1
ATOM 1743 O O . LEU A 1 220 ? 25.593 22.405 61.657 1.00 52.41 220 LEU A O 1
ATOM 1747 N N . LYS A 1 221 ? 26.205 23.280 63.625 1.00 51.50 221 LYS A N 1
ATOM 1748 C CA . LYS A 1 221 ? 24.883 23.177 64.260 1.00 51.50 221 LYS A CA 1
ATOM 1749 C C . LYS A 1 221 ? 23.854 24.129 63.635 1.00 51.50 221 LYS A C 1
ATOM 1751 O O . LYS A 1 221 ? 22.718 23.711 63.461 1.00 51.50 221 LYS A O 1
ATOM 1756 N N . GLU A 1 222 ? 24.250 25.339 63.233 1.00 53.53 222 GLU A N 1
ATOM 1757 C CA . GLU A 1 222 ? 23.410 26.272 62.452 1.00 53.53 222 GLU A CA 1
ATOM 1758 C C . GLU A 1 222 ? 23.166 25.809 61.004 1.00 53.53 222 GLU A C 1
ATOM 1760 O O . GLU A 1 222 ? 22.117 26.093 60.434 1.00 53.53 222 GLU A O 1
ATOM 1765 N N . GLY A 1 223 ? 24.101 25.066 60.400 1.00 53.00 223 GLY A N 1
ATOM 1766 C CA . GLY A 1 223 ? 23.900 24.430 59.090 1.00 53.00 223 GLY A CA 1
ATOM 1767 C C . GLY A 1 223 ? 23.072 23.137 59.148 1.00 53.00 223 GLY A C 1
ATOM 1768 O O . GLY A 1 223 ? 22.412 22.776 58.174 1.00 53.00 223 GLY A O 1
ATOM 1769 N N . LEU A 1 224 ? 23.071 22.447 60.294 1.00 53.78 224 LEU A N 1
ATOM 1770 C CA . LEU A 1 224 ? 22.319 21.211 60.537 1.00 53.78 224 LEU A CA 1
ATOM 1771 C C . LEU A 1 224 ? 20.878 21.449 61.007 1.00 53.78 224 LEU A C 1
ATOM 1773 O O . LEU A 1 224 ? 20.050 20.557 60.838 1.00 53.78 224 LEU A O 1
ATOM 1777 N N . THR A 1 225 ? 20.540 22.610 61.574 1.00 54.25 225 THR A N 1
ATOM 1778 C CA . THR A 1 225 ? 19.157 22.964 61.951 1.00 54.25 225 THR A CA 1
ATOM 1779 C C . THR A 1 225 ? 18.174 22.914 60.773 1.00 54.25 225 THR A C 1
ATOM 1781 O O . THR A 1 225 ? 17.181 22.192 60.904 1.00 54.25 225 THR A O 1
ATOM 1784 N N . PRO A 1 226 ? 18.442 23.524 59.596 1.00 58.25 226 PRO A N 1
ATOM 1785 C CA . PRO A 1 226 ? 17.567 23.363 58.432 1.00 58.25 226 PRO A CA 1
ATOM 1786 C C . PRO A 1 226 ? 17.590 21.926 57.888 1.00 58.25 226 PRO A C 1
ATOM 1788 O O . PRO A 1 226 ? 16.624 21.465 57.287 1.00 58.25 226 PRO A O 1
ATOM 1791 N N . MET A 1 227 ? 18.669 21.167 58.116 1.00 54.75 227 MET A N 1
ATOM 1792 C CA . MET A 1 227 ? 18.737 19.751 57.740 1.00 54.75 227 MET A CA 1
ATOM 1793 C C . MET A 1 227 ? 17.832 18.885 58.627 1.00 54.75 227 MET A C 1
ATOM 1795 O O . MET A 1 227 ? 17.192 17.964 58.129 1.00 54.75 227 MET A O 1
ATOM 1799 N N . ASN A 1 228 ? 17.720 19.215 59.915 1.00 60.56 228 ASN A N 1
ATOM 1800 C CA . ASN A 1 228 ? 16.829 18.543 60.855 1.00 60.56 228 ASN A CA 1
ATOM 1801 C C . ASN A 1 228 ? 15.360 18.814 60.500 1.00 60.56 228 ASN A C 1
ATOM 1803 O O . ASN A 1 228 ? 14.565 17.883 60.439 1.00 60.56 228 ASN A O 1
ATOM 1807 N N . GLU A 1 229 ? 15.014 20.064 60.176 1.00 62.44 229 GLU A N 1
ATOM 1808 C CA . GLU A 1 229 ? 13.681 20.434 59.675 1.00 62.44 229 GLU A CA 1
ATOM 1809 C C . GLU A 1 229 ? 13.331 19.689 58.380 1.00 62.44 229 GLU A C 1
ATOM 1811 O O . GLU A 1 229 ? 12.232 19.152 58.260 1.00 62.44 229 GLU A O 1
ATOM 1816 N N . ASN A 1 230 ? 14.287 19.552 57.455 1.00 64.94 230 ASN A N 1
ATOM 1817 C CA . ASN A 1 230 ? 14.112 18.765 56.232 1.00 64.94 230 ASN A CA 1
ATOM 1818 C C . ASN A 1 230 ? 13.915 17.266 56.509 1.00 64.94 230 ASN A C 1
ATOM 1820 O O . ASN A 1 230 ? 13.124 16.616 55.828 1.00 64.94 230 ASN A O 1
ATOM 1824 N N . VAL A 1 231 ? 14.596 16.703 57.512 1.00 65.25 231 VAL A N 1
ATOM 1825 C CA . VAL A 1 231 ? 14.402 15.306 57.933 1.00 65.25 231 VAL A CA 1
ATOM 1826 C C . VAL A 1 231 ? 13.034 15.121 58.590 1.00 65.25 231 VAL A C 1
ATOM 1828 O O . VAL A 1 231 ? 12.326 14.179 58.241 1.00 65.25 231 VAL A O 1
ATOM 1831 N N . TYR A 1 232 ? 12.607 16.033 59.468 1.00 70.50 232 TYR A N 1
ATOM 1832 C CA . TYR A 1 232 ? 11.257 16.007 60.039 1.00 70.50 232 TYR A CA 1
ATOM 1833 C C . TYR A 1 232 ? 10.177 16.175 58.965 1.00 70.50 232 TYR A C 1
ATOM 1835 O O . TYR A 1 232 ? 9.159 15.487 59.022 1.00 70.50 232 TYR A O 1
ATOM 1843 N N . TYR A 1 233 ? 10.417 17.015 57.955 1.00 72.94 233 TYR A N 1
ATOM 1844 C CA . TYR A 1 233 ? 9.547 17.156 56.790 1.00 72.94 233 TYR A CA 1
ATOM 1845 C C . TYR A 1 233 ? 9.503 15.874 55.945 1.00 72.94 233 TYR A C 1
ATOM 1847 O O . TYR A 1 233 ? 8.437 15.429 55.542 1.00 72.94 233 TYR A O 1
ATOM 1855 N N . LEU A 1 234 ? 10.635 15.211 55.708 1.00 66.50 234 LEU A N 1
ATOM 1856 C CA . LEU A 1 234 ? 10.654 13.934 54.988 1.00 66.50 234 LEU A CA 1
ATOM 1857 C C . LEU A 1 234 ? 9.950 12.821 55.766 1.00 66.50 234 LEU A C 1
ATOM 1859 O O . LEU A 1 234 ? 9.238 12.020 55.166 1.00 66.50 234 LEU A O 1
ATOM 1863 N N . ILE A 1 235 ? 10.116 12.780 57.088 1.00 72.88 235 ILE A N 1
ATOM 1864 C CA . ILE A 1 235 ? 9.421 11.830 57.963 1.00 72.88 235 ILE A CA 1
ATOM 1865 C C . ILE A 1 235 ? 7.916 12.118 57.973 1.00 72.88 235 ILE A C 1
ATOM 1867 O O . ILE A 1 235 ? 7.126 11.175 57.923 1.00 72.88 235 ILE A O 1
ATOM 1871 N N . SER A 1 236 ? 7.499 13.388 57.995 1.00 75.19 236 SER A N 1
ATOM 1872 C CA . SER A 1 236 ? 6.080 13.747 57.928 1.00 75.19 236 SER A CA 1
ATOM 1873 C C . SER A 1 236 ? 5.475 13.381 56.573 1.00 75.19 236 SER A C 1
ATOM 1875 O O . SER A 1 236 ? 4.426 12.746 56.544 1.00 75.19 236 SER A O 1
ATOM 1877 N N . GLN A 1 237 ? 6.175 13.654 55.469 1.00 73.56 237 GLN A N 1
ATOM 1878 C CA . GLN A 1 237 ? 5.767 13.258 54.119 1.00 73.56 237 GLN A CA 1
ATOM 1879 C C . GLN A 1 237 ? 5.717 11.735 53.946 1.00 73.56 237 GLN A C 1
ATOM 1881 O O . GLN A 1 237 ? 4.819 11.213 53.291 1.00 73.56 237 GLN A O 1
ATOM 1886 N N . LEU A 1 238 ? 6.646 10.999 54.559 1.00 73.50 238 LEU A N 1
ATOM 1887 C CA . LEU A 1 238 ? 6.637 9.539 54.537 1.00 73.50 238 LEU A CA 1
ATOM 1888 C C . LEU A 1 238 ? 5.471 8.980 55.355 1.00 73.50 238 LEU A C 1
ATOM 1890 O O . LEU A 1 238 ? 4.794 8.064 54.899 1.00 73.50 238 LEU A O 1
ATOM 1894 N N . ARG A 1 239 ? 5.185 9.558 56.526 1.00 76.62 239 ARG A N 1
ATOM 1895 C CA . ARG A 1 239 ? 4.025 9.184 57.344 1.00 76.62 239 ARG A CA 1
ATOM 1896 C C . ARG A 1 239 ? 2.710 9.498 56.632 1.00 76.62 239 ARG A C 1
ATOM 1898 O O . ARG A 1 239 ? 1.804 8.677 56.675 1.00 76.62 239 ARG A O 1
ATOM 1905 N N . GLU A 1 240 ? 2.624 10.639 55.957 1.00 78.19 240 GLU A N 1
ATOM 1906 C CA . GLU A 1 240 ? 1.463 11.027 55.156 1.00 78.19 240 GLU A CA 1
ATOM 1907 C C . GLU A 1 240 ? 1.262 10.081 53.967 1.00 78.19 240 GLU A C 1
ATOM 1909 O O . GLU A 1 240 ? 0.147 9.633 53.721 1.00 78.19 240 GLU A O 1
ATOM 1914 N N . LEU A 1 241 ? 2.334 9.703 53.267 1.00 73.06 241 LEU A N 1
ATOM 1915 C CA . LEU A 1 241 ? 2.262 8.738 52.170 1.00 73.06 241 LEU A CA 1
ATOM 1916 C C . LEU A 1 241 ? 1.841 7.352 52.676 1.00 73.06 241 LEU A C 1
ATOM 1918 O O . LEU A 1 241 ? 0.989 6.717 52.061 1.00 73.06 241 LEU A O 1
ATOM 1922 N N . VAL A 1 242 ? 2.383 6.897 53.808 1.00 75.88 242 VAL A N 1
ATOM 1923 C CA . VAL A 1 242 ? 1.980 5.632 54.443 1.00 75.88 242 VAL A CA 1
ATOM 1924 C C . VAL A 1 242 ? 0.510 5.669 54.867 1.00 75.88 242 VAL A C 1
ATOM 1926 O O . VAL A 1 242 ? -0.191 4.689 54.639 1.00 75.88 242 VAL A O 1
ATOM 1929 N N . ASP A 1 243 ? 0.023 6.789 55.408 1.00 78.69 243 ASP A N 1
ATOM 1930 C CA . ASP A 1 243 ? -1.391 6.962 55.771 1.00 78.69 243 ASP A CA 1
ATOM 1931 C C . ASP A 1 243 ? -2.305 7.022 54.534 1.00 78.69 243 ASP A C 1
ATOM 1933 O O . ASP A 1 243 ? -3.389 6.450 54.512 1.00 78.69 243 ASP A O 1
ATOM 1937 N N . GLN A 1 244 ? -1.864 7.658 53.447 1.00 73.12 244 GLN A N 1
ATOM 1938 C CA . GLN A 1 244 ? -2.598 7.659 52.178 1.00 73.12 244 GLN A CA 1
ATOM 1939 C C . GLN A 1 244 ? -2.666 6.258 51.562 1.00 73.12 244 GLN A C 1
ATOM 1941 O O . GLN A 1 244 ? -3.703 5.872 51.025 1.00 73.12 244 GLN A O 1
ATOM 1946 N N . VAL A 1 245 ? -1.581 5.486 51.646 1.00 72.38 245 VAL A N 1
ATOM 1947 C CA . VAL A 1 245 ? -1.538 4.104 51.158 1.00 72.38 245 VAL A CA 1
ATOM 1948 C C . VAL A 1 245 ? -2.388 3.190 52.040 1.00 72.38 245 VAL A C 1
ATOM 1950 O O . VAL A 1 245 ? -3.143 2.393 51.493 1.00 72.38 245 VAL A O 1
ATOM 1953 N N . SER A 1 246 ? -2.346 3.331 53.369 1.00 71.25 246 SER A N 1
ATOM 1954 C CA . SER A 1 246 ? -3.184 2.535 54.276 1.00 71.25 246 SER A CA 1
ATOM 1955 C C . SER A 1 246 ? -4.674 2.833 54.076 1.00 71.25 246 SER A C 1
ATOM 1957 O O . SER A 1 246 ? -5.481 1.907 53.991 1.00 71.25 246 SER A O 1
ATOM 1959 N N . ARG A 1 247 ? -5.044 4.107 53.892 1.00 72.75 247 ARG A N 1
ATOM 1960 C CA . ARG A 1 247 ? -6.411 4.508 53.530 1.00 72.75 247 ARG A CA 1
ATOM 1961 C C . ARG A 1 247 ? -6.832 3.929 52.191 1.00 72.75 247 ARG A C 1
ATOM 1963 O O . ARG A 1 247 ? -7.914 3.369 52.117 1.00 72.75 247 ARG A O 1
ATOM 1970 N N . LEU A 1 248 ? -5.975 3.994 51.169 1.00 67.38 248 LEU A N 1
ATOM 1971 C CA . LEU A 1 248 ? -6.257 3.373 49.874 1.00 67.38 248 LEU A CA 1
ATOM 1972 C C . LEU A 1 248 ? -6.489 1.867 50.017 1.00 67.38 248 LEU A C 1
ATOM 1974 O O . LEU A 1 248 ? -7.464 1.358 49.474 1.00 67.38 248 LEU A O 1
ATOM 1978 N N . THR A 1 249 ? -5.651 1.165 50.785 1.00 68.56 249 THR A N 1
ATOM 1979 C CA . THR A 1 249 ? -5.835 -0.272 51.029 1.00 68.56 249 THR A CA 1
ATOM 1980 C C . THR A 1 249 ? -7.124 -0.580 51.780 1.00 68.56 249 THR A C 1
ATOM 1982 O O . THR A 1 249 ? -7.788 -1.539 51.415 1.00 68.56 249 THR A O 1
ATOM 1985 N N . HIS A 1 250 ? -7.517 0.244 52.758 1.00 68.00 250 HIS A N 1
ATOM 1986 C CA . HIS A 1 250 ? -8.788 0.086 53.468 1.00 68.00 250 HIS A CA 1
ATOM 1987 C C . HIS A 1 250 ? -9.997 0.382 52.571 1.00 68.00 250 HIS A C 1
ATOM 1989 O O . HIS A 1 250 ? -10.956 -0.378 52.566 1.00 68.00 250 HIS A O 1
ATOM 1995 N N . THR A 1 251 ? -9.939 1.424 51.738 1.00 63.69 251 THR A N 1
ATOM 1996 C CA . THR A 1 251 ? -11.014 1.713 50.775 1.00 63.69 251 THR A CA 1
ATOM 1997 C C . THR A 1 251 ? -11.145 0.628 49.706 1.00 63.69 251 THR A C 1
ATOM 1999 O O . THR A 1 251 ? -12.245 0.350 49.256 1.00 63.69 251 THR A O 1
ATOM 2002 N N . LEU A 1 252 ? -10.039 -0.023 49.330 1.00 60.66 252 LEU A N 1
ATOM 2003 C CA . LEU A 1 252 ? -10.024 -1.147 48.388 1.00 60.66 252 LEU A CA 1
ATOM 2004 C C . LEU A 1 252 ? -10.532 -2.463 48.989 1.00 60.66 252 LEU A C 1
ATOM 2006 O O . LEU A 1 252 ? -10.898 -3.356 48.231 1.00 60.66 252 LEU A O 1
ATOM 2010 N N . THR A 1 253 ? -10.501 -2.618 50.315 1.00 56.81 253 THR A N 1
ATOM 2011 C CA . THR A 1 253 ? -11.006 -3.815 51.002 1.00 56.81 253 THR A CA 1
ATOM 2012 C C . THR A 1 253 ? -12.455 -3.668 51.462 1.00 56.81 253 THR A C 1
ATOM 2014 O O . THR A 1 253 ? -13.151 -4.678 51.542 1.00 56.81 253 THR A O 1
ATOM 2017 N N . GLU A 1 254 ? -12.913 -2.447 51.759 1.00 56.22 254 GLU A N 1
ATOM 2018 C CA . GLU A 1 254 ? -14.296 -2.164 52.166 1.00 56.22 254 GLU A CA 1
ATOM 2019 C C . GLU A 1 254 ? -15.259 -2.026 50.978 1.00 56.22 254 GLU A C 1
ATOM 2021 O O . GLU A 1 254 ? -16.375 -2.543 51.053 1.00 56.22 254 GLU A O 1
ATOM 2026 N N . ASP A 1 255 ? -14.839 -1.412 49.864 1.00 50.44 255 ASP A N 1
ATOM 2027 C CA . ASP A 1 255 ? -15.594 -1.515 48.615 1.00 50.44 255 ASP A CA 1
ATOM 2028 C C . ASP A 1 255 ? -15.316 -2.895 48.016 1.00 50.44 255 ASP A C 1
ATOM 2030 O O . ASP A 1 255 ? -14.178 -3.226 47.685 1.00 50.44 255 ASP A O 1
ATOM 2034 N N . GLN A 1 256 ? -16.359 -3.709 47.847 1.00 48.97 256 GLN A N 1
ATOM 2035 C CA . GLN A 1 256 ? -16.317 -4.969 47.100 1.00 48.97 256 GLN A CA 1
ATOM 2036 C C . GLN A 1 256 ? -16.054 -4.717 45.601 1.00 48.97 256 GLN A C 1
ATOM 2038 O O . GLN A 1 256 ? -16.813 -5.150 44.733 1.00 48.97 256 GLN A O 1
ATOM 2043 N N . MET A 1 257 ? -14.954 -4.051 45.250 1.00 48.47 257 MET A N 1
ATOM 2044 C CA . MET A 1 257 ? -14.333 -4.202 43.946 1.00 48.47 257 MET A CA 1
ATOM 2045 C C . MET A 1 257 ? -13.728 -5.603 43.936 1.00 48.47 257 MET A C 1
ATOM 2047 O O . MET A 1 257 ? -12.546 -5.807 44.205 1.00 48.47 257 MET A O 1
ATOM 2051 N N . HIS A 1 258 ? -14.572 -6.605 43.683 1.00 42.81 258 HIS A N 1
ATOM 2052 C CA . HIS A 1 258 ? -14.125 -7.949 43.359 1.00 42.81 258 HIS A CA 1
ATOM 2053 C C . HIS A 1 258 ? -13.358 -7.884 42.036 1.00 42.81 258 HIS A C 1
ATOM 2055 O O . HIS A 1 258 ? -13.885 -8.208 40.973 1.00 42.81 258 HIS A O 1
ATOM 2061 N N . PHE A 1 259 ? -12.088 -7.493 42.111 1.00 51.25 259 PHE A N 1
ATOM 2062 C CA . PHE A 1 259 ? -11.084 -7.872 41.139 1.00 51.25 259 PHE A CA 1
ATOM 2063 C C . PHE A 1 259 ? -11.024 -9.392 41.193 1.00 51.25 259 PHE A C 1
ATOM 2065 O O . PHE A 1 259 ? -10.315 -9.968 42.017 1.00 51.25 259 PHE A O 1
ATOM 2072 N N . ARG A 1 260 ? -11.843 -10.073 40.385 1.00 47.75 260 ARG A N 1
ATOM 2073 C CA . ARG A 1 260 ? -11.630 -11.497 40.151 1.00 47.75 260 ARG A CA 1
ATOM 2074 C C . ARG A 1 260 ? -10.263 -11.579 39.481 1.00 47.75 260 ARG A C 1
ATOM 2076 O O . ARG A 1 260 ? -10.143 -11.065 38.368 1.00 47.75 260 ARG A O 1
ATOM 2083 N N . PRO A 1 261 ? -9.236 -12.139 40.145 1.00 54.09 261 PRO A N 1
ATOM 2084 C CA . PRO A 1 261 ? -7.930 -12.249 39.529 1.00 54.09 261 PRO A CA 1
ATOM 2085 C C . PRO A 1 261 ? -8.114 -13.012 38.223 1.00 54.09 261 PRO A C 1
ATOM 2087 O O . PRO A 1 261 ? -8.787 -14.048 38.184 1.00 54.09 261 PRO A O 1
ATOM 2090 N N . THR A 1 262 ? -7.578 -12.465 37.136 1.00 58.81 262 THR A N 1
ATOM 2091 C CA . THR A 1 262 ? -7.649 -13.125 35.837 1.00 58.81 262 THR A CA 1
ATOM 2092 C C . THR A 1 262 ? -7.011 -14.506 35.992 1.00 58.81 262 THR A C 1
ATOM 2094 O O . THR A 1 262 ? -6.055 -14.655 36.751 1.00 58.81 262 THR A O 1
ATOM 2097 N N . ASN A 1 263 ? -7.452 -15.525 35.251 1.00 61.72 263 ASN A N 1
ATOM 2098 C CA . ASN A 1 263 ? -6.808 -16.852 35.297 1.00 61.72 263 ASN A CA 1
ATOM 2099 C C . ASN A 1 263 ? -5.279 -16.777 35.084 1.00 61.72 263 ASN A C 1
ATOM 2101 O O . ASN A 1 263 ? -4.520 -17.581 35.619 1.00 61.72 263 ASN A O 1
ATOM 2105 N N . ARG A 1 264 ? -4.817 -15.758 34.346 1.00 65.38 264 ARG A N 1
ATOM 2106 C CA . ARG A 1 264 ? -3.399 -15.429 34.176 1.00 65.38 264 ARG A CA 1
ATOM 2107 C C . ARG A 1 264 ? -2.728 -14.927 35.460 1.00 65.38 264 ARG A C 1
ATOM 2109 O O . ARG A 1 264 ? -1.587 -15.298 35.710 1.00 65.38 264 ARG A O 1
ATOM 2116 N N . ASP A 1 265 ? -3.415 -14.117 36.257 1.00 62.00 265 ASP A N 1
ATOM 2117 C CA . ASP A 1 265 ? -2.917 -13.589 37.532 1.00 62.00 265 ASP A CA 1
ATOM 2118 C C . ASP A 1 265 ? -2.828 -14.701 38.581 1.00 62.00 265 ASP A C 1
ATOM 2120 O O . ASP A 1 265 ? -1.830 -14.783 39.291 1.00 62.00 265 ASP A O 1
ATOM 2124 N N . ILE A 1 266 ? -3.807 -15.615 38.605 1.00 69.56 266 ILE A N 1
ATOM 2125 C CA . ILE A 1 266 ? -3.780 -16.827 39.443 1.00 69.56 266 ILE A CA 1
ATOM 2126 C C . ILE A 1 266 ? -2.576 -17.701 39.063 1.00 69.56 266 ILE A C 1
ATOM 2128 O O . ILE A 1 266 ? -1.775 -18.056 39.924 1.00 69.56 266 ILE A O 1
ATOM 2132 N N . TYR A 1 267 ? -2.386 -17.967 37.766 1.00 74.75 267 TYR A N 1
ATOM 2133 C CA . TYR A 1 267 ? -1.249 -18.750 37.274 1.00 74.75 267 TYR A CA 1
ATOM 2134 C C . TYR A 1 267 ? 0.105 -18.100 37.602 1.00 74.75 267 TYR A C 1
ATOM 2136 O O . TYR A 1 267 ? 1.051 -18.775 38.015 1.00 74.75 267 TYR A O 1
ATOM 2144 N N . LEU A 1 268 ? 0.223 -16.779 37.427 1.00 71.75 268 LEU A N 1
ATOM 2145 C CA . LEU A 1 268 ? 1.435 -16.045 37.785 1.00 71.75 268 LEU A CA 1
ATOM 2146 C C . LEU A 1 268 ? 1.683 -16.102 39.291 1.00 71.75 268 LEU A C 1
ATOM 2148 O O . LEU A 1 268 ? 2.819 -16.333 39.697 1.00 71.75 268 LEU A O 1
ATOM 2152 N N . HIS A 1 269 ? 0.641 -15.954 40.108 1.00 72.00 269 HIS A N 1
ATOM 2153 C CA . HIS A 1 269 ? 0.754 -16.028 41.557 1.00 72.00 269 HIS A CA 1
ATOM 2154 C C . HIS A 1 269 ? 1.248 -17.405 42.012 1.00 72.00 269 HIS A C 1
ATOM 2156 O O . HIS A 1 269 ? 2.268 -17.481 42.696 1.00 72.00 269 HIS A O 1
ATOM 2162 N N . GLU A 1 270 ? 0.629 -18.491 41.545 1.00 75.19 270 GLU A N 1
ATOM 2163 C CA . GLU A 1 270 ? 1.066 -19.859 41.851 1.00 75.19 270 GLU A CA 1
ATOM 2164 C C . GLU A 1 270 ? 2.521 -20.103 41.436 1.00 75.19 270 GLU A C 1
ATOM 2166 O O . GLU A 1 270 ? 3.322 -20.631 42.210 1.00 75.19 270 GLU A O 1
ATOM 2171 N N . LYS A 1 271 ? 2.908 -19.642 40.241 1.00 74.81 271 LYS A N 1
ATOM 2172 C CA . LYS A 1 271 ? 4.277 -19.798 39.742 1.00 74.81 271 LYS A CA 1
ATOM 2173 C C . LYS A 1 271 ? 5.287 -18.963 40.530 1.00 74.81 271 LYS A C 1
ATOM 2175 O O . LYS A 1 271 ? 6.394 -19.431 40.793 1.00 74.81 271 LYS A O 1
ATOM 2180 N N . THR A 1 272 ? 4.921 -17.745 40.934 1.00 74.56 272 THR A N 1
ATOM 2181 C CA . THR A 1 272 ? 5.768 -16.897 41.790 1.00 74.56 272 THR A CA 1
ATOM 2182 C C . THR A 1 272 ? 5.920 -17.475 43.192 1.00 74.56 272 THR A C 1
ATOM 2184 O O . THR A 1 272 ? 7.033 -17.481 43.711 1.00 74.56 272 THR A O 1
ATOM 2187 N N . LEU A 1 273 ? 4.860 -18.039 43.777 1.00 79.12 273 LEU A N 1
ATOM 2188 C CA . LEU A 1 273 ? 4.924 -18.721 45.068 1.00 79.12 273 LEU A CA 1
ATOM 2189 C C . LEU A 1 273 ? 5.808 -19.968 45.003 1.00 79.12 273 LEU A C 1
ATOM 2191 O O . LEU A 1 273 ? 6.664 -20.141 45.870 1.00 79.12 273 LEU A O 1
ATOM 2195 N N . ALA A 1 274 ? 5.677 -20.783 43.953 1.00 77.62 274 ALA A N 1
ATOM 2196 C CA . ALA A 1 274 ? 6.538 -21.945 43.737 1.00 77.62 274 ALA A CA 1
ATOM 2197 C C . ALA A 1 274 ? 8.019 -21.545 43.589 1.00 77.62 274 ALA A C 1
ATOM 2199 O O . ALA A 1 274 ? 8.903 -22.177 44.169 1.00 77.62 274 ALA A O 1
ATOM 2200 N N . LEU A 1 275 ? 8.304 -20.454 42.869 1.00 76.69 275 LEU A N 1
ATOM 2201 C CA . LEU A 1 275 ? 9.660 -19.914 42.743 1.00 76.69 275 LEU A CA 1
ATOM 2202 C C . LEU A 1 275 ? 10.200 -19.394 44.079 1.00 76.69 275 LEU A C 1
ATOM 2204 O O . LEU A 1 275 ? 11.335 -19.709 44.432 1.00 76.69 275 LEU A O 1
ATOM 2208 N N . ILE A 1 276 ? 9.402 -18.658 44.853 1.00 73.31 276 ILE A N 1
ATOM 2209 C CA . ILE A 1 276 ? 9.805 -18.171 46.178 1.00 73.31 276 ILE A CA 1
ATOM 2210 C C . ILE A 1 276 ? 10.082 -19.349 47.117 1.00 73.31 276 ILE A C 1
ATOM 2212 O O . ILE A 1 276 ? 11.127 -19.359 47.760 1.00 73.31 276 ILE A O 1
ATOM 2216 N N . GLN A 1 277 ? 9.223 -20.371 47.141 1.00 74.62 277 GLN A N 1
ATOM 2217 C CA . GLN A 1 277 ? 9.437 -21.595 47.924 1.00 74.62 277 GLN A CA 1
ATOM 2218 C C . GLN A 1 277 ? 10.693 -22.360 47.486 1.00 74.62 277 GLN A C 1
ATOM 2220 O O . GLN A 1 277 ? 11.432 -22.887 48.320 1.00 74.62 277 GLN A O 1
ATOM 2225 N N . SER A 1 278 ? 10.991 -22.384 46.185 1.00 73.56 278 SER A N 1
ATOM 2226 C CA . SER A 1 278 ? 12.228 -22.982 45.674 1.00 73.56 278 SER A CA 1
ATOM 2227 C C . SER A 1 278 ? 13.472 -22.191 46.095 1.00 73.56 278 SER A C 1
ATOM 2229 O O . SER A 1 278 ? 14.509 -22.778 46.375 1.00 73.56 278 SER A O 1
ATOM 2231 N N . LEU A 1 279 ? 13.377 -20.863 46.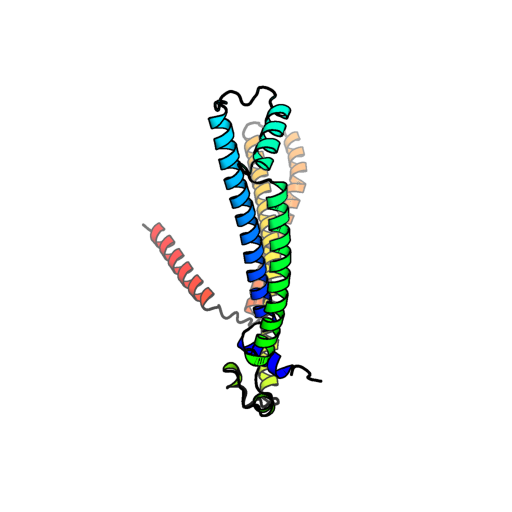207 1.00 70.81 279 LEU A N 1
ATOM 2232 C CA . LEU A 1 279 ? 14.486 -20.003 46.623 1.00 70.81 279 LEU A CA 1
ATOM 2233 C C . LEU A 1 279 ? 14.697 -20.013 48.140 1.00 70.81 279 LEU A C 1
ATOM 2235 O O . LEU A 1 279 ? 15.839 -19.951 48.593 1.00 70.81 279 LEU A O 1
ATOM 2239 N N . THR A 1 280 ? 13.627 -20.112 48.930 1.00 67.00 280 THR A N 1
ATOM 2240 C CA . THR A 1 280 ? 13.720 -20.211 50.393 1.00 67.00 280 THR A CA 1
ATOM 2241 C C . THR A 1 280 ? 14.203 -21.586 50.839 1.00 67.00 280 THR A C 1
ATOM 2243 O O . THR A 1 280 ? 15.036 -21.660 51.738 1.00 67.00 280 THR A O 1
ATOM 2246 N N . SER A 1 281 ? 13.786 -22.666 50.171 1.00 56.66 281 SER A N 1
ATOM 2247 C CA . SER A 1 281 ? 14.308 -24.016 50.439 1.00 56.66 281 SER A CA 1
ATOM 2248 C C . SER A 1 281 ? 15.781 -24.177 50.045 1.00 56.66 281 SER A C 1
ATOM 2250 O O . SER A 1 281 ? 16.526 -24.869 50.733 1.00 56.66 281 SER A O 1
ATOM 2252 N N . ARG A 1 282 ? 16.255 -23.467 49.012 1.00 54.16 282 ARG A N 1
ATOM 2253 C CA . ARG A 1 282 ? 17.677 -23.457 48.614 1.00 54.16 282 ARG A CA 1
ATOM 2254 C C . ARG A 1 282 ? 18.601 -22.676 49.552 1.00 54.16 282 ARG A C 1
ATOM 2256 O O . ARG A 1 282 ? 19.810 -22.769 49.396 1.00 54.16 282 ARG A O 1
ATOM 2263 N N . ARG A 1 283 ? 18.048 -21.875 50.468 1.00 50.16 283 ARG A N 1
ATOM 2264 C CA . ARG A 1 283 ? 18.804 -21.059 51.435 1.00 50.16 283 ARG A CA 1
ATOM 2265 C C . ARG A 1 283 ? 18.894 -21.708 52.823 1.00 50.16 283 ARG A C 1
ATOM 2267 O O . ARG A 1 283 ? 19.537 -21.139 53.698 1.00 50.16 283 ARG A O 1
ATOM 2274 N N . ALA A 1 284 ? 18.217 -22.843 53.018 1.00 49.75 284 ALA A N 1
ATOM 2275 C CA . ALA A 1 284 ? 18.161 -23.599 54.272 1.00 49.75 284 ALA A CA 1
ATOM 2276 C C . ALA A 1 284 ? 19.038 -24.873 54.274 1.00 49.75 284 ALA A C 1
ATOM 2278 O O . ALA A 1 284 ? 19.065 -25.570 55.284 1.00 49.75 284 ALA A O 1
ATOM 2279 N N . ASN A 1 285 ? 19.760 -25.140 53.179 1.00 42.06 285 ASN A N 1
ATOM 2280 C CA . ASN A 1 285 ? 20.872 -26.096 53.086 1.00 42.06 285 ASN A CA 1
ATOM 2281 C C . ASN A 1 285 ? 22.165 -25.329 52.798 1.00 42.06 285 ASN A C 1
ATOM 2283 O O . ASN A 1 285 ? 23.233 -25.816 53.219 1.00 42.06 285 ASN A O 1
#

pLDDT: mean 73.83, std 14.86, range [32.22, 96.44]

Solvent-accessible surface area (backbone atoms only — not comparable to full-atom values): 16403 Å² total; per-residue (Å²): 135,84,74,76,55,64,64,55,55,47,53,48,20,65,73,69,73,44,54,71,64,56,58,50,52,51,51,54,53,51,50,53,52,51,51,53,54,49,49,56,51,48,53,53,50,52,52,54,54,35,51,57,37,50,56,49,53,39,50,78,69,69,57,60,97,84,61,88,82,64,94,42,68,70,63,48,49,54,50,50,52,54,32,34,76,71,66,71,34,72,50,66,69,54,53,52,50,53,50,52,52,51,48,54,53,47,51,58,51,49,52,60,52,48,55,50,46,47,54,47,40,53,66,64,68,69,50,72,68,61,69,45,56,74,71,59,71,68,75,56,85,87,51,73,80,56,84,78,71,60,76,80,70,56,51,61,63,52,47,51,51,51,52,52,48,53,51,48,53,52,50,52,54,50,49,52,52,51,51,53,52,52,50,54,52,50,52,52,50,52,52,50,52,51,51,52,50,52,52,50,55,50,51,54,65,69,55,76,82,61,91,77,60,79,68,61,56,50,56,50,50,65,62,42,49,63,51,50,53,51,48,53,49,50,52,48,53,50,51,49,50,52,49,53,49,52,49,50,52,49,55,55,68,71,45,84,70,75,74,71,69,48,74,68,51,50,51,50,49,55,53,50,50,52,50,50,52,54,54,55,59,66,72,76,113

Organism: NCBI:txid27326

InterPro domains:
  IPR008685 Centromere protein Mis12 [PF05859] (10-275)
  IPR008685 Centromere protein Mis12 [PTHR14527] (3-258)

Radius of gyration: 41.56 Å; Cα contacts (8 Å, |Δi|>4): 66; chains: 1; bounding box: 83×54×109 Å

Sequence (285 aa):
MNSSDYRVTALLTEHLGFAPLTLVDEVINAVNKIMYNCFDALETFLTKRRDAQLEKLRRDNGIGEGDADIDTNGLMDEKISAAEERGEVFPLAEIHHGTSELETLLVSHVDRNFDKFELYTLRNILTMPRDLVEDGSVRLKHHEHLDNLDLTETQAGKGENIASLLKNISYELQLRKVLQAQLSKAQKLVGLLSRYKNSIDALILTHLNTQLSADSIRKLKEGLTPMNENVYYLISQLRELVDQVSRLTHTLTEDQMHFRPTNRDIYLHEKTLALIQSLTSRRAN

Mean predicted aligned error: 19.68 Å

Secondary structure (DSSP, 8-state):
-----HHHHHHHHHHHSS-HHHHHHHHHHHHHHHHHHHHHHHHHHHHHHHHHHHHHHHHHTT--TT-TTS--HHHHHHHHHHHHHTTSS--HHHHHHHHHHHHHHHHHHHHHHHHHHHHHIIIIIS---HHHHHTT----GGGTT-TT--TTTHHHHHHHHHHHHHHHHHHHHHHHHHHHHHHHHHHHHHHHHHHHHHHHHHHHHHTSS----HHHHHHHHHHHHHHHHHHHHHHHHHHHHHHHHHHHHHHHHHS-------HHHHHHHHHHHHHHHHHHHTT--

Nearest PDB structures (foldseek):
  7zr1-assembly1_C  TM=1.824E-01  e=7.945E+00  Thermochaetoides thermophila

Foldseek 3Di:
DDDPPPLLQVVLCVVVVHGPLVVLVVVLVVVVVVLVVVLVVQLVVLVVVLVVLLVVVCVVVPPDPPPPPPPCVVVSVVVVVVCCVVVSGPDNVCSVVVSVVVSVVVVVVSVVVSVVVSVCCVVPVSGDDPVCSVVVVDDDPVCPPVPDPPVPPPCVVVVVVVVVVVVLVVVVVVVVVVVVVLVVVVVVLVVVVVVVVVVVVVVVVVPPPDDDDPVVVVVVVVVCVVVVVVVVVSVVVVVVSVVVVVVVVVVVVVPPPPPVPDPVNVVVVVVVVVVVVVVVVVVVD